Protein AF-A0A4Z2HA94-F1 (afdb_monomer_lite)

InterPro domains:
  IPR003307 W2 domain [PF02020] (206-283)
  IPR003307 W2 domain [PS51363] (115-284)
  IPR003307 W2 domain [SM00515] (193-280)
  IPR003891 Initiation factor eIF-4 gamma, MA3 [PS51366] (1-42)
  IPR016024 Armadillo-type fold [SSF48371] (2-103)
  IPR016024 Armadillo-type fold [SSF48371] (122-248)

Sequence (284 aa):
MLEQADDMAIDIPHIWLYLAELLSPVLKDGGFSMRELFSELGKPLLPVGRAGILISEILHILCKQKSHRTVGSLWRESGLNWTDFLPEEEDVQAFISQQKLQFVESDGSGSEAALSNRLLSPEELSQQLEKLLLEDMASDEQIFDWVEATLDESQMSSSPFLRALMTAVCKAAVKDDTTNCRVDTAIIQRRLPVLLKYLNSDTERQLQALYALQALIVALDQPPNLLRMFFDCLYDEDVISEDAFYKWETSKDPAEQEGKGVALKSVTAFFTWLREAEEESEDN

Organism: NCBI:txid230148

Structure (mmCIF, N/CA/C/O backbone):
data_AF-A0A4Z2HA94-F1
#
_entry.id   AF-A0A4Z2HA94-F1
#
loop_
_atom_site.group_PDB
_atom_site.id
_atom_site.type_symbol
_atom_site.label_atom_id
_atom_site.label_alt_id
_atom_site.label_comp_id
_atom_site.label_asym_id
_atom_site.label_entity_id
_atom_site.label_seq_id
_atom_site.pdbx_PDB_ins_code
_atom_site.Cartn_x
_atom_site.Cartn_y
_atom_site.Cartn_z
_atom_site.occupancy
_atom_site.B_iso_or_equiv
_atom_site.auth_seq_id
_atom_site.auth_comp_id
_atom_site.auth_asym_id
_atom_site.auth_atom_id
_atom_site.pdbx_PDB_model_num
ATOM 1 N N . MET A 1 1 ? -30.576 15.110 22.313 1.00 66.38 1 MET A N 1
ATOM 2 C CA . MET A 1 1 ? -30.247 15.045 20.871 1.00 66.38 1 MET A CA 1
ATOM 3 C C . MET A 1 1 ? -29.891 13.618 20.486 1.00 66.38 1 MET A C 1
ATOM 5 O O . MET A 1 1 ? -30.633 13.047 19.710 1.00 66.38 1 MET A O 1
ATOM 9 N N . LEU A 1 2 ? -28.860 13.008 21.087 1.00 77.38 2 LEU A N 1
ATOM 10 C CA . LEU A 1 2 ? -28.515 11.597 20.836 1.00 77.38 2 LEU A CA 1
ATOM 11 C C . LEU A 1 2 ? -29.652 10.611 21.175 1.00 77.38 2 LEU A C 1
ATOM 13 O O . LEU A 1 2 ? -29.914 9.701 20.404 1.00 77.38 2 LEU A O 1
ATOM 17 N N . GLU A 1 3 ? -30.397 10.844 22.258 1.00 76.19 3 GLU A N 1
ATOM 18 C CA . GLU A 1 3 ? -31.551 10.009 22.663 1.00 76.19 3 GLU A CA 1
ATOM 19 C C . GLU A 1 3 ? -32.722 10.029 21.664 1.00 76.19 3 GLU A C 1
ATOM 21 O O . GLU A 1 3 ? -33.556 9.135 21.677 1.00 76.19 3 GLU A O 1
ATOM 26 N N . GLN A 1 4 ? -32.785 11.047 20.798 1.00 82.06 4 GLN A N 1
ATOM 27 C CA . GLN A 1 4 ? -33.827 11.213 19.774 1.00 82.06 4 GLN A CA 1
ATOM 28 C C . GLN A 1 4 ? -33.355 10.742 18.391 1.00 82.06 4 GLN A C 1
ATOM 30 O O . GLN A 1 4 ? -34.107 10.818 17.423 1.00 82.06 4 GLN A O 1
ATOM 35 N N . ALA A 1 5 ? -32.108 10.270 18.276 1.00 82.12 5 ALA A N 1
ATOM 36 C CA . ALA A 1 5 ? -31.549 9.825 17.003 1.00 82.12 5 ALA A CA 1
ATOM 37 C C . ALA A 1 5 ? -32.307 8.618 16.428 1.00 82.12 5 ALA A C 1
ATOM 39 O O . ALA A 1 5 ? -32.318 8.439 15.214 1.00 82.12 5 ALA A O 1
ATOM 40 N N . ASP A 1 6 ? -32.980 7.834 17.273 1.00 81.44 6 ASP A N 1
ATOM 41 C CA . ASP A 1 6 ? -33.779 6.695 16.820 1.00 81.44 6 ASP A CA 1
ATOM 42 C C . ASP A 1 6 ? -35.058 7.125 16.088 1.00 81.44 6 ASP A C 1
ATOM 44 O O . ASP A 1 6 ? -35.389 6.564 15.046 1.00 81.44 6 ASP A O 1
ATOM 48 N N . ASP A 1 7 ? -35.714 8.192 16.554 1.00 85.38 7 ASP A N 1
ATOM 49 C CA . ASP A 1 7 ? -36.841 8.802 15.837 1.00 85.38 7 ASP A CA 1
ATOM 50 C C . ASP A 1 7 ? -36.368 9.399 14.503 1.00 85.38 7 ASP A C 1
ATOM 52 O O . ASP A 1 7 ? -37.038 9.281 13.479 1.00 85.38 7 ASP A O 1
ATOM 56 N N . MET A 1 8 ? -35.171 9.996 14.493 1.00 86.12 8 MET A N 1
ATOM 57 C CA . MET A 1 8 ? -34.563 10.544 13.277 1.00 86.12 8 MET A CA 1
ATOM 58 C C . MET A 1 8 ? -34.145 9.461 12.279 1.00 86.12 8 MET A C 1
ATOM 60 O O . MET A 1 8 ? -34.100 9.743 11.084 1.00 86.12 8 MET A O 1
ATOM 64 N N . ALA A 1 9 ? -33.851 8.237 12.729 1.00 84.62 9 ALA A N 1
ATOM 65 C CA . ALA A 1 9 ? -33.455 7.132 11.855 1.00 84.62 9 ALA A CA 1
ATOM 66 C C . ALA A 1 9 ? -34.569 6.728 10.872 1.00 84.62 9 ALA A C 1
ATOM 68 O O . ALA A 1 9 ? -34.281 6.150 9.824 1.00 84.62 9 ALA A O 1
ATOM 69 N N . ILE A 1 10 ? -35.825 7.073 11.184 1.00 86.00 10 ILE A N 1
ATOM 70 C CA . ILE A 1 10 ? -36.981 6.888 10.297 1.00 86.00 10 ILE A CA 1
ATOM 71 C C . ILE A 1 10 ? -36.818 7.727 9.024 1.00 86.00 10 ILE A C 1
ATOM 73 O O . ILE A 1 10 ? -37.027 7.223 7.920 1.00 86.00 10 ILE A O 1
ATOM 77 N N . ASP A 1 11 ? -36.414 8.988 9.178 1.00 92.00 11 ASP A N 1
ATOM 78 C CA . ASP A 1 11 ? -36.260 9.934 8.070 1.00 92.00 11 ASP A CA 1
ATOM 79 C C . ASP A 1 11 ? -34.829 9.944 7.499 1.00 92.00 11 ASP A C 1
ATOM 81 O O . ASP A 1 11 ? -34.612 10.315 6.344 1.00 92.00 11 ASP A O 1
ATOM 85 N N . ILE A 1 12 ? -33.839 9.532 8.298 1.00 88.06 12 ILE A N 1
ATOM 86 C CA . ILE A 1 12 ? -32.408 9.569 7.977 1.00 88.06 12 ILE A CA 1
ATOM 87 C C . ILE A 1 12 ? -31.786 8.190 8.270 1.00 88.06 12 ILE A C 1
ATOM 89 O O . ILE A 1 12 ? -31.217 7.981 9.343 1.00 88.06 12 ILE A O 1
ATOM 93 N N . PRO A 1 13 ? -31.816 7.245 7.310 1.00 86.31 13 PRO A N 1
ATOM 94 C CA . PRO A 1 13 ? -31.400 5.857 7.545 1.00 86.31 13 PRO A CA 1
ATOM 95 C C . PRO A 1 13 ? -29.953 5.674 8.037 1.00 86.31 13 PRO A C 1
ATOM 97 O O . PRO A 1 13 ? -29.657 4.707 8.730 1.00 86.31 13 PRO A O 1
ATOM 100 N N . HIS A 1 14 ? -29.050 6.601 7.702 1.00 88.88 14 HIS A N 1
ATOM 101 C CA . HIS A 1 14 ? -27.621 6.539 8.045 1.00 88.88 14 HIS A CA 1
ATOM 102 C C . HIS A 1 14 ? -27.229 7.484 9.193 1.00 88.88 14 HIS A C 1
ATOM 104 O O . HIS A 1 14 ? -26.058 7.829 9.337 1.00 88.88 14 HIS A O 1
ATOM 110 N N . ILE A 1 15 ? -28.191 7.929 10.013 1.00 92.88 15 ILE A N 1
ATOM 111 C CA . ILE A 1 15 ? -27.948 8.917 11.076 1.00 92.88 15 ILE A CA 1
ATOM 112 C C . ILE A 1 15 ? -26.815 8.511 12.030 1.00 92.88 15 ILE A C 1
ATOM 114 O O . ILE A 1 15 ? -26.011 9.355 12.415 1.00 92.88 15 ILE A O 1
ATOM 118 N N . TRP A 1 16 ? -26.699 7.222 12.363 1.00 92.62 16 TRP A N 1
ATOM 119 C CA . TRP A 1 16 ? -25.661 6.709 13.261 1.00 92.62 16 TRP A CA 1
ATOM 120 C C . TRP A 1 16 ? -24.254 6.823 12.669 1.00 92.62 16 TRP A C 1
ATOM 122 O O . TRP A 1 16 ? -23.343 7.261 13.368 1.00 92.62 16 TRP A O 1
ATOM 132 N N . LEU A 1 17 ? -24.099 6.536 11.373 1.00 91.25 17 LEU A N 1
ATOM 133 C CA . LEU A 1 17 ? -22.841 6.736 10.654 1.00 91.25 17 LEU A CA 1
ATOM 134 C C . LEU A 1 17 ? -22.457 8.222 10.628 1.00 91.25 17 LEU A C 1
ATOM 136 O O . LEU A 1 17 ? -21.323 8.568 10.938 1.00 91.25 17 LEU A O 1
ATOM 140 N N . TYR A 1 18 ? -23.405 9.117 10.334 1.00 91.75 18 TYR A N 1
ATOM 141 C CA . TYR A 1 18 ? -23.133 10.561 10.300 1.00 91.75 18 TYR A CA 1
ATOM 142 C C . TYR A 1 18 ? -22.763 11.124 11.676 1.00 91.75 18 TYR A C 1
ATOM 144 O O . TYR A 1 18 ? -21.860 11.954 11.797 1.00 91.75 18 TYR A O 1
ATOM 152 N N . LEU A 1 19 ? -23.429 10.658 12.737 1.00 93.38 19 LEU A N 1
ATOM 153 C CA . LEU A 1 19 ? -23.060 11.004 14.110 1.00 93.38 19 LEU A CA 1
ATOM 154 C C . LEU A 1 19 ? -21.655 10.491 14.447 1.00 93.38 19 LEU A C 1
ATOM 156 O O . LEU A 1 19 ? -20.873 11.214 15.064 1.00 93.38 19 LEU A O 1
ATOM 160 N N . ALA A 1 20 ? -21.311 9.281 14.011 1.00 93.62 20 ALA A N 1
ATOM 161 C CA . ALA A 1 20 ? -19.981 8.726 14.201 1.00 93.62 20 ALA A CA 1
ATOM 162 C C . ALA A 1 20 ? -18.906 9.522 13.441 1.00 93.62 20 ALA A C 1
ATOM 164 O O . ALA A 1 20 ? -17.846 9.794 14.006 1.00 93.62 20 ALA A O 1
ATOM 165 N N . GLU A 1 21 ? -19.169 9.968 12.211 1.00 91.62 21 GLU A N 1
ATOM 166 C CA . GLU A 1 21 ? -18.259 10.826 11.433 1.00 91.62 21 GLU A CA 1
ATOM 167 C C . GLU A 1 21 ? -18.011 12.175 12.111 1.00 91.62 21 GLU A C 1
ATOM 169 O O . GLU A 1 21 ? -16.882 12.665 12.109 1.00 91.62 21 GLU A O 1
ATOM 174 N N . LEU A 1 22 ? -19.037 12.745 12.747 1.00 91.62 22 LEU A N 1
ATOM 175 C CA . LEU A 1 22 ? -18.914 13.990 13.503 1.00 91.62 22 LEU A CA 1
ATOM 176 C C . LEU A 1 22 ? -18.086 13.815 14.786 1.00 91.62 22 LEU A C 1
ATOM 178 O O . LEU A 1 22 ? -17.345 14.718 15.173 1.00 91.62 22 LEU A O 1
ATOM 182 N N . LEU A 1 23 ? -18.214 12.665 15.453 1.00 90.50 23 LEU A N 1
ATOM 183 C CA . LEU A 1 23 ? -17.586 12.399 16.751 1.00 90.50 23 LEU A CA 1
ATOM 184 C C . LEU A 1 23 ? -16.173 11.814 16.640 1.00 90.50 23 LEU A C 1
ATOM 186 O O . LEU A 1 23 ? -15.335 12.079 17.498 1.00 90.50 23 LEU A O 1
ATOM 190 N N . SER A 1 24 ? -15.870 11.055 15.587 1.00 89.69 24 SER A N 1
ATOM 191 C CA . SER A 1 24 ? -14.570 10.386 15.416 1.00 89.69 24 SER A CA 1
ATOM 192 C C . SER A 1 24 ? -13.354 11.332 15.464 1.00 89.69 24 SER A C 1
ATOM 194 O O . SER A 1 24 ? -12.349 10.960 16.075 1.00 89.69 24 SER A O 1
ATOM 196 N N . PRO A 1 25 ? -13.391 12.558 14.893 1.00 87.50 25 PRO A N 1
ATOM 197 C CA . PRO A 1 25 ? -12.279 13.507 14.981 1.00 87.50 25 PRO A CA 1
ATOM 198 C C . PRO A 1 25 ? -11.907 13.913 16.412 1.00 87.50 25 PRO A C 1
ATOM 200 O O . PRO A 1 25 ? -10.752 14.244 16.661 1.00 87.50 25 PRO A O 1
ATOM 203 N N . VAL A 1 26 ? -12.840 13.830 17.367 1.00 88.06 26 VAL A N 1
ATOM 204 C CA . VAL A 1 26 ? -12.608 14.196 18.777 1.00 88.06 26 VAL A CA 1
ATOM 205 C C . VAL A 1 26 ? -11.516 13.326 19.422 1.00 88.06 26 VAL A C 1
ATOM 207 O O . VAL A 1 26 ? -10.819 13.776 20.330 1.00 88.06 26 VAL A O 1
ATOM 210 N N . LEU A 1 27 ? -11.315 12.106 18.911 1.00 83.62 27 LEU A N 1
ATOM 211 C CA . LEU A 1 27 ? -10.279 11.174 19.366 1.00 83.62 27 LEU A CA 1
ATOM 212 C C . LEU A 1 27 ? -8.906 11.397 18.702 1.00 83.62 27 LEU A C 1
ATOM 214 O O . LEU A 1 27 ? -7.933 10.761 19.105 1.00 83.62 27 LEU A O 1
ATOM 218 N N . LYS A 1 28 ? -8.797 12.260 17.679 1.00 70.19 28 LYS A N 1
ATOM 219 C CA . LYS A 1 28 ? -7.538 12.486 16.941 1.00 70.19 28 LYS A CA 1
ATOM 220 C C . LYS A 1 28 ? -6.599 13.474 17.624 1.00 70.19 28 LYS A C 1
ATOM 222 O O . LYS A 1 28 ? -5.398 13.231 17.654 1.00 70.19 28 LYS A O 1
ATOM 227 N N . ASP A 1 29 ? -7.140 14.547 18.195 1.00 61.59 29 ASP A N 1
ATOM 228 C CA . ASP A 1 29 ? -6.342 15.689 18.670 1.00 61.59 29 ASP A CA 1
ATOM 229 C C . ASP A 1 29 ? -5.906 15.567 20.142 1.00 61.59 29 ASP A C 1
ATOM 231 O O . ASP A 1 29 ? -5.489 16.544 20.763 1.00 61.59 29 ASP A O 1
ATOM 235 N N . GLY A 1 30 ? -6.035 14.377 20.742 1.00 59.34 30 GLY A N 1
ATOM 236 C CA . GLY A 1 30 ? -5.711 14.145 22.156 1.00 59.34 30 GLY A CA 1
ATOM 237 C C . GLY A 1 30 ? -6.609 14.905 23.143 1.00 59.34 30 GLY A C 1
ATOM 238 O O . GLY A 1 30 ? -6.299 14.955 24.330 1.00 59.34 30 GLY A O 1
ATOM 239 N N . GLY A 1 31 ? -7.708 15.503 22.667 1.00 69.25 31 GLY A N 1
ATOM 240 C CA . GLY A 1 31 ? -8.643 16.270 23.492 1.00 69.25 31 GLY A CA 1
ATOM 241 C C . GLY A 1 31 ? -9.493 15.398 24.418 1.00 69.25 31 GLY A C 1
ATOM 242 O O . GLY A 1 31 ? -9.792 15.817 25.532 1.00 69.25 31 GLY A O 1
ATOM 243 N N . PHE A 1 32 ? -9.847 14.188 23.977 1.00 80.69 32 PHE A N 1
ATOM 244 C CA . PHE A 1 32 ? -10.556 13.187 24.776 1.00 80.69 32 PHE A CA 1
ATOM 245 C C . PHE A 1 32 ? -9.943 11.805 24.562 1.00 80.69 32 PHE A C 1
ATOM 247 O O . PHE A 1 32 ? -9.620 11.420 23.436 1.00 80.69 32 PHE A O 1
ATOM 254 N N . SER A 1 33 ? -9.832 11.031 25.638 1.00 90.56 33 SER A N 1
ATOM 255 C CA . SER A 1 33 ? -9.538 9.602 25.553 1.00 90.56 33 SER A CA 1
ATOM 256 C C . SER A 1 33 ? -10.764 8.807 25.088 1.00 90.56 33 SER A C 1
ATOM 258 O O . SER A 1 33 ? -11.911 9.220 25.280 1.00 90.56 33 SER A O 1
ATOM 260 N N . MET A 1 34 ? -10.531 7.613 24.528 1.00 93.19 34 MET A N 1
ATOM 261 C CA . MET A 1 34 ? -11.609 6.691 24.143 1.00 93.19 34 MET A CA 1
ATOM 262 C C . MET A 1 34 ? -12.525 6.360 25.330 1.00 93.19 34 MET A C 1
ATOM 264 O O . MET A 1 34 ? -13.746 6.371 25.183 1.00 93.19 34 MET A O 1
ATOM 268 N N . ARG A 1 35 ? -11.943 6.151 26.522 1.00 93.75 35 ARG A N 1
ATOM 269 C CA . ARG A 1 35 ? -12.700 5.919 27.761 1.00 93.75 35 ARG A CA 1
ATOM 270 C C . ARG A 1 35 ? -13.647 7.076 28.050 1.00 93.75 35 ARG A C 1
ATOM 272 O O . ARG A 1 35 ? -14.821 6.828 28.304 1.00 93.75 35 ARG A O 1
ATOM 279 N N . GLU A 1 36 ? -13.148 8.310 28.046 1.00 93.06 36 GLU A N 1
ATOM 280 C CA . GLU A 1 36 ? -13.949 9.497 28.365 1.00 93.06 36 GLU A CA 1
ATOM 281 C C . GLU A 1 36 ? -15.087 9.677 27.365 1.00 93.06 36 GLU A C 1
ATOM 283 O O . GLU A 1 36 ? -16.241 9.783 27.774 1.00 93.06 36 GLU A O 1
ATOM 288 N N . LEU A 1 37 ? -14.783 9.636 26.064 1.00 93.69 37 LEU A N 1
ATOM 289 C CA . LEU A 1 37 ? -15.797 9.826 25.032 1.00 93.69 37 LEU A CA 1
ATOM 290 C C . LEU A 1 37 ? -16.893 8.760 25.126 1.00 93.69 37 LEU A C 1
ATOM 292 O O . LEU A 1 37 ? -18.072 9.097 25.184 1.00 93.69 37 LEU A O 1
ATOM 296 N N . PHE A 1 38 ? -16.527 7.477 25.166 1.00 95.44 38 PHE A N 1
ATOM 297 C CA . PHE A 1 38 ? -17.520 6.401 25.136 1.00 95.44 38 PHE A CA 1
ATOM 298 C C . PHE A 1 38 ? -18.315 6.326 26.439 1.00 95.44 38 PHE A C 1
ATOM 300 O O . PHE A 1 38 ? -19.522 6.099 26.398 1.00 95.44 38 PHE A O 1
ATOM 307 N N . SER A 1 39 ? -17.691 6.631 27.581 1.00 94.31 39 SER A N 1
ATOM 308 C CA . SER A 1 39 ? -18.407 6.735 28.860 1.00 94.31 39 SER A CA 1
ATOM 309 C C . SER A 1 39 ? -19.445 7.864 28.848 1.00 94.31 39 SER A C 1
ATOM 311 O O . SER A 1 39 ? -20.542 7.692 29.377 1.00 94.31 39 SER A O 1
ATOM 313 N N . GLU A 1 40 ? -19.139 9.013 28.232 1.00 93.44 40 GLU A N 1
ATOM 314 C CA . GLU A 1 40 ? -20.103 10.113 28.094 1.00 93.44 40 GLU A CA 1
ATOM 315 C C . GLU A 1 40 ? -21.213 9.802 27.081 1.00 93.44 40 GLU A C 1
ATOM 317 O O . GLU A 1 40 ? -22.369 10.146 27.330 1.00 93.44 40 GLU A O 1
ATOM 322 N N . LEU A 1 41 ? -20.901 9.112 25.978 1.00 93.44 41 LEU A N 1
ATOM 323 C CA . LEU A 1 41 ? -21.899 8.668 24.996 1.00 93.44 41 LEU A CA 1
ATOM 324 C C . LEU A 1 41 ? -22.837 7.594 25.563 1.00 93.44 41 LEU A C 1
ATOM 326 O O . LEU A 1 41 ? -24.024 7.585 25.234 1.00 93.44 41 LEU A O 1
ATOM 330 N N . GLY A 1 42 ? -22.332 6.723 26.440 1.00 92.25 42 GLY A N 1
ATOM 331 C CA . GLY A 1 42 ? -23.116 5.666 27.075 1.00 92.25 42 GLY A CA 1
ATOM 332 C C . GLY A 1 42 ? -24.266 6.198 27.932 1.00 92.25 42 GLY A C 1
ATOM 333 O O . GLY A 1 42 ? -25.356 5.635 27.897 1.00 92.25 42 GLY A O 1
ATOM 334 N N . LYS A 1 43 ? -24.081 7.322 28.641 1.00 92.06 43 LYS A N 1
ATOM 335 C CA . LYS A 1 43 ? -25.095 7.885 29.557 1.00 92.06 43 LYS A CA 1
ATOM 336 C C . LYS A 1 43 ? -26.470 8.114 28.898 1.00 92.06 43 LYS A C 1
ATOM 338 O O . LYS A 1 43 ? -27.448 7.602 29.438 1.00 92.06 43 LYS A O 1
ATOM 343 N N . PRO A 1 44 ? -26.580 8.851 27.773 1.00 92.00 44 PRO A N 1
ATOM 344 C CA . PRO A 1 44 ? -27.856 9.023 27.080 1.00 92.00 44 PRO A CA 1
ATOM 345 C C . PRO A 1 44 ? -28.279 7.792 26.263 1.00 92.00 44 PRO A C 1
ATOM 347 O O . PRO A 1 44 ? -29.467 7.562 26.065 1.00 92.00 44 PRO A O 1
ATOM 350 N N . LEU A 1 45 ? -27.333 7.001 25.747 1.00 93.00 45 LEU A N 1
ATOM 351 C CA . LEU A 1 45 ? -27.637 5.988 24.730 1.00 93.00 45 LEU A CA 1
ATOM 352 C C . LEU A 1 45 ? -27.893 4.579 25.278 1.00 93.00 45 LEU A C 1
ATOM 354 O O . LEU A 1 45 ? -28.538 3.778 24.600 1.00 93.00 45 LEU A O 1
ATOM 358 N N . LEU A 1 46 ? -27.411 4.264 26.481 1.00 91.75 46 LEU A N 1
ATOM 359 C CA . LEU A 1 46 ? -27.646 2.970 27.122 1.00 91.75 46 LEU A CA 1
ATOM 360 C C . LEU A 1 46 ? -29.139 2.744 27.441 1.00 91.75 46 LEU A C 1
ATOM 362 O O . LEU A 1 46 ? -29.643 1.681 27.083 1.00 91.75 46 LEU A O 1
ATOM 366 N N . PRO A 1 47 ? -29.899 3.717 28.000 1.00 90.06 47 PRO A N 1
ATOM 367 C CA . PRO A 1 47 ? -31.328 3.532 28.283 1.00 90.06 47 PRO A CA 1
ATOM 368 C C . PRO A 1 47 ? -32.190 3.244 27.048 1.00 90.06 47 PRO A C 1
ATOM 370 O O . PRO A 1 47 ? -33.243 2.625 27.168 1.00 90.06 47 PRO A O 1
ATOM 373 N N . VAL A 1 48 ? -31.754 3.700 25.870 1.00 89.62 48 VAL A N 1
ATOM 374 C CA . VAL A 1 48 ? -32.446 3.478 24.590 1.00 89.62 48 VAL A CA 1
ATOM 375 C C . VAL A 1 48 ? -31.858 2.306 23.792 1.00 89.62 48 VAL A C 1
ATOM 377 O O . VAL A 1 48 ? -32.313 2.041 22.686 1.00 89.62 48 VAL A O 1
ATOM 380 N N . GLY A 1 49 ? -30.850 1.602 24.324 1.00 89.94 49 GLY A N 1
ATOM 381 C CA . GLY A 1 49 ? -30.237 0.437 23.675 1.00 89.94 49 GLY A CA 1
ATOM 382 C C . GLY A 1 49 ? -29.460 0.756 22.393 1.00 89.94 49 GLY A C 1
ATOM 383 O O . GLY A 1 49 ? -29.343 -0.092 21.514 1.00 89.94 49 GLY A O 1
ATOM 384 N N . ARG A 1 50 ? -28.950 1.987 22.243 1.00 92.31 50 ARG A N 1
ATOM 385 C CA . ARG A 1 50 ? -28.255 2.441 21.019 1.00 92.31 50 ARG A CA 1
ATOM 386 C C . ARG A 1 50 ? -26.777 2.779 21.216 1.00 92.31 50 ARG A C 1
ATOM 388 O O . ARG A 1 50 ? -26.101 3.102 20.242 1.00 92.31 50 ARG A O 1
ATOM 395 N N . ALA A 1 51 ? -26.257 2.685 22.442 1.00 94.56 51 ALA A N 1
ATOM 396 C CA . ALA A 1 51 ? -24.857 3.009 22.733 1.00 94.56 51 ALA A CA 1
ATOM 397 C C . ALA A 1 51 ? -23.897 2.119 21.931 1.00 94.56 51 ALA A C 1
ATOM 399 O O . ALA A 1 51 ? -23.001 2.641 21.267 1.00 94.56 51 ALA A O 1
ATOM 400 N N . GLY A 1 52 ? -24.147 0.805 21.909 1.00 94.56 52 GLY A N 1
ATOM 401 C CA . GLY A 1 52 ? -23.345 -0.143 21.139 1.00 94.56 52 GLY A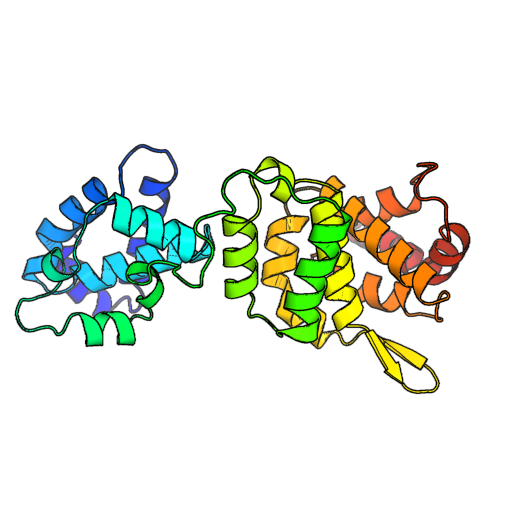 CA 1
ATOM 402 C C . GLY A 1 52 ? -23.247 0.194 19.647 1.00 94.56 52 GLY A C 1
ATOM 403 O O . GLY A 1 52 ? -22.157 0.135 19.087 1.00 94.56 52 GLY A O 1
ATOM 404 N N . ILE A 1 53 ? -24.354 0.610 19.021 1.00 94.00 53 ILE A N 1
ATOM 405 C CA . ILE A 1 53 ? -24.418 0.925 17.582 1.00 94.00 53 ILE A CA 1
ATOM 406 C C . ILE A 1 53 ? -23.578 2.160 17.242 1.00 94.00 53 ILE A C 1
ATOM 408 O O . ILE A 1 53 ? -22.808 2.147 16.290 1.00 94.00 53 ILE A O 1
ATOM 412 N N . LEU A 1 54 ? -23.693 3.243 18.016 1.00 95.56 54 LEU A N 1
ATOM 413 C CA . LEU A 1 54 ? -22.891 4.436 17.735 1.00 95.56 54 LEU A CA 1
ATOM 414 C C . LEU A 1 54 ? -21.396 4.169 17.957 1.00 95.56 54 LEU A C 1
ATOM 416 O O . LEU A 1 54 ? -20.559 4.613 17.172 1.00 95.56 54 LEU A O 1
ATOM 420 N N . ILE A 1 55 ? -21.060 3.445 19.027 1.00 96.31 55 ILE A N 1
ATOM 421 C CA . ILE A 1 55 ? -19.673 3.094 19.340 1.00 96.31 55 ILE A CA 1
ATOM 422 C C . ILE A 1 55 ? -19.091 2.184 18.251 1.00 96.31 55 ILE A C 1
ATOM 424 O O . ILE A 1 55 ? -17.951 2.407 17.845 1.00 96.31 55 ILE A O 1
ATOM 428 N N . SER A 1 56 ? -19.853 1.214 17.727 1.00 95.81 56 SER A N 1
ATOM 429 C CA . SER A 1 56 ? -19.388 0.349 16.635 1.00 95.81 56 SER A CA 1
ATOM 430 C C . SER A 1 56 ? -19.075 1.142 15.365 1.00 95.81 56 SER A C 1
ATOM 432 O O . SER A 1 56 ? -18.005 0.957 14.788 1.00 95.81 56 SER A O 1
ATOM 434 N N . GLU A 1 57 ? -19.937 2.084 14.973 1.00 95.50 57 GLU A N 1
ATOM 435 C CA . GLU A 1 57 ? -19.694 2.966 13.822 1.00 95.50 57 GLU A CA 1
ATOM 436 C C . GLU A 1 57 ? -18.438 3.833 14.013 1.00 95.50 57 GLU A C 1
ATOM 438 O O . GLU A 1 57 ? -17.613 3.946 13.102 1.00 95.50 57 GLU A O 1
ATOM 443 N N . ILE A 1 58 ? -18.227 4.394 15.212 1.00 95.31 58 ILE A N 1
ATOM 444 C CA . ILE A 1 58 ? -17.007 5.161 15.517 1.00 95.31 58 ILE A CA 1
ATOM 445 C C . ILE A 1 58 ? -15.769 4.264 15.404 1.00 95.31 58 ILE A C 1
ATOM 447 O O . ILE A 1 58 ? -14.788 4.658 14.773 1.00 95.31 58 ILE A O 1
ATOM 451 N N . LEU A 1 59 ? -15.800 3.054 15.973 1.00 94.44 59 LEU A N 1
ATOM 452 C CA . LEU A 1 59 ? -14.685 2.107 15.883 1.00 94.44 59 LEU A CA 1
ATOM 453 C C . LEU A 1 59 ? -14.353 1.766 14.424 1.00 94.44 59 LEU A C 1
ATOM 455 O O . LEU A 1 59 ? -13.179 1.788 14.057 1.00 94.44 59 LEU A O 1
ATOM 459 N N . HIS A 1 60 ? -15.355 1.544 13.572 1.00 91.44 60 HIS A N 1
ATOM 460 C CA . HIS A 1 60 ? -15.150 1.290 12.141 1.00 91.44 60 HIS A CA 1
ATOM 461 C C . HIS A 1 60 ? -14.558 2.494 11.400 1.00 91.44 60 HIS A C 1
ATOM 463 O O . HIS A 1 60 ? -13.669 2.330 10.564 1.00 91.44 60 HIS A O 1
ATOM 469 N N . ILE A 1 61 ? -14.979 3.722 11.717 1.00 90.69 61 ILE A N 1
ATOM 470 C CA . ILE A 1 61 ? -14.374 4.938 11.144 1.00 90.69 61 ILE A CA 1
ATOM 471 C C . ILE A 1 61 ? -12.916 5.084 11.581 1.00 90.69 61 ILE A C 1
ATOM 473 O O . ILE A 1 61 ? -12.062 5.438 10.764 1.00 90.69 61 ILE A O 1
ATOM 477 N N . LEU A 1 62 ? -12.610 4.787 12.844 1.00 89.56 62 LEU A N 1
ATOM 478 C CA . LEU A 1 62 ? -11.231 4.764 13.319 1.00 89.56 62 LEU A CA 1
ATOM 479 C C . LEU A 1 62 ? -10.415 3.699 12.579 1.00 89.56 62 LEU A C 1
ATOM 481 O O . LEU A 1 62 ? -9.279 3.990 12.217 1.00 89.56 62 LEU A O 1
ATOM 485 N N . CYS A 1 63 ? -10.997 2.535 12.270 1.00 85.75 63 CYS A N 1
ATOM 486 C CA . CYS A 1 63 ? -10.346 1.469 11.493 1.00 85.75 63 CYS A CA 1
ATOM 487 C C . CYS A 1 63 ? -10.098 1.841 10.017 1.00 85.75 63 CYS A C 1
ATOM 489 O O . CYS A 1 63 ? -9.235 1.271 9.356 1.00 85.75 63 CYS A O 1
ATOM 491 N N . LYS A 1 64 ? -10.806 2.840 9.474 1.00 81.75 64 LYS A N 1
ATOM 492 C CA . LYS A 1 64 ? -10.470 3.416 8.156 1.00 81.75 64 LYS A CA 1
ATOM 493 C C . LYS A 1 64 ? -9.230 4.312 8.211 1.00 81.75 64 LYS A C 1
ATOM 495 O O . LYS A 1 64 ? -8.626 4.610 7.185 1.00 81.75 64 LYS A O 1
ATOM 500 N N . GLN A 1 65 ? -8.867 4.797 9.396 1.00 79.25 65 GLN A N 1
ATOM 501 C CA . GLN A 1 65 ? -7.794 5.776 9.595 1.00 79.25 65 GLN A CA 1
ATOM 502 C C . GLN A 1 65 ? -6.538 5.139 10.213 1.00 79.25 65 GLN A C 1
ATOM 504 O O . GLN A 1 65 ? -5.415 5.519 9.868 1.00 79.25 65 GLN A O 1
ATOM 509 N N . LYS A 1 66 ? -6.740 4.161 11.097 1.00 80.19 66 LYS A N 1
ATOM 510 C CA . LYS A 1 66 ? -5.768 3.345 11.844 1.00 80.19 66 LYS A CA 1
ATOM 511 C C . LYS A 1 66 ? -6.104 1.865 11.610 1.00 80.19 66 LYS A C 1
ATOM 513 O O . LYS A 1 66 ? -7.232 1.594 11.236 1.00 80.19 66 LYS A O 1
ATOM 518 N N . SER A 1 67 ? -5.209 0.906 11.848 1.00 75.75 67 SER A N 1
ATOM 519 C CA . SER A 1 67 ? -5.598 -0.514 11.738 1.00 75.75 67 SER A CA 1
ATOM 520 C C . SER A 1 67 ? -6.607 -0.967 12.805 1.00 75.75 67 SER A C 1
ATOM 522 O O . SER A 1 67 ? -6.735 -0.362 13.878 1.00 75.75 67 SER A O 1
ATOM 524 N N . HIS A 1 68 ? -7.243 -2.113 12.544 1.00 84.62 68 HIS A N 1
ATOM 525 C CA . HIS A 1 68 ? -8.035 -2.856 13.522 1.00 84.62 68 HIS A CA 1
ATOM 526 C C . HIS A 1 68 ? -7.227 -3.181 14.786 1.00 84.62 68 HIS A C 1
ATOM 528 O O . HIS A 1 68 ? -7.738 -3.022 15.895 1.00 84.62 68 HIS A O 1
ATOM 534 N N . ARG A 1 69 ? -5.946 -3.554 14.655 1.00 80.31 69 ARG A N 1
ATOM 535 C CA . ARG A 1 69 ? -5.062 -3.828 15.799 1.00 80.31 69 ARG A CA 1
ATOM 536 C C . ARG A 1 69 ? -4.851 -2.609 16.692 1.00 80.31 69 ARG A C 1
ATOM 538 O O . ARG A 1 69 ? -4.969 -2.724 17.914 1.00 80.31 69 ARG A O 1
ATOM 545 N N . THR A 1 70 ? -4.567 -1.445 16.109 1.00 82.00 70 THR A N 1
ATOM 546 C CA . THR A 1 70 ? -4.370 -0.202 16.870 1.00 82.00 70 THR A CA 1
ATOM 547 C C . THR A 1 70 ? -5.657 0.212 17.577 1.00 82.00 70 THR A C 1
ATOM 549 O O . THR A 1 70 ? -5.635 0.519 18.770 1.00 82.00 70 THR A O 1
ATOM 552 N N . VAL A 1 71 ? -6.796 0.170 16.882 1.00 90.06 71 VAL A N 1
ATOM 553 C CA . VAL A 1 71 ? -8.098 0.487 17.485 1.00 90.06 71 VAL A CA 1
ATOM 554 C C . VAL A 1 71 ? -8.452 -0.515 18.591 1.00 90.06 71 VAL A C 1
ATOM 556 O O . VAL A 1 71 ? -8.896 -0.108 19.663 1.00 90.06 71 VAL A O 1
ATOM 559 N N . GLY A 1 72 ? -8.174 -1.805 18.389 1.00 91.19 72 GLY A N 1
ATOM 560 C CA . GLY A 1 72 ? -8.343 -2.841 19.406 1.00 91.19 72 GLY A CA 1
ATOM 561 C C . GLY A 1 72 ? -7.414 -2.670 20.615 1.00 91.19 72 GLY A C 1
ATOM 562 O O . GLY A 1 72 ? -7.812 -2.974 21.739 1.00 91.19 72 GLY A O 1
ATOM 563 N N . SER A 1 73 ? -6.188 -2.162 20.434 1.00 87.06 73 SER A N 1
ATOM 564 C CA . SER A 1 73 ? -5.299 -1.790 21.551 1.00 87.06 73 SER A CA 1
ATOM 565 C C . SER A 1 73 ? -5.864 -0.612 22.333 1.00 87.06 73 SER A C 1
ATOM 567 O O . SER A 1 73 ? -5.998 -0.707 23.548 1.00 87.06 73 SER A O 1
ATOM 569 N N . LEU A 1 74 ? -6.292 0.452 21.643 1.00 89.94 74 LEU A N 1
ATOM 570 C CA . LEU A 1 74 ? -6.912 1.620 22.273 1.00 89.94 74 LEU A CA 1
ATOM 571 C C . LEU A 1 74 ? -8.154 1.234 23.082 1.00 89.94 74 LEU A C 1
ATOM 573 O O . LEU A 1 74 ? -8.322 1.709 24.202 1.00 89.94 74 LEU A O 1
ATOM 577 N N . TRP A 1 75 ? -8.990 0.337 22.553 1.00 93.38 75 TRP A N 1
ATOM 578 C CA . TRP A 1 75 ? -10.134 -0.212 23.278 1.00 93.38 75 TRP A CA 1
ATOM 579 C C . TRP A 1 75 ? -9.702 -0.929 24.563 1.00 93.38 75 TRP A C 1
ATOM 581 O O . TRP A 1 75 ? -10.196 -0.615 25.646 1.00 93.38 75 TRP A O 1
ATOM 591 N N . ARG A 1 76 ? -8.733 -1.845 24.484 1.00 90.75 76 ARG A N 1
ATOM 592 C CA . ARG A 1 76 ? -8.261 -2.610 25.650 1.00 90.75 76 ARG A CA 1
ATOM 593 C C . ARG A 1 76 ? -7.560 -1.731 26.687 1.00 90.75 76 ARG A C 1
ATOM 595 O O . ARG A 1 76 ? -7.859 -1.835 27.874 1.00 90.75 76 ARG A O 1
ATOM 602 N N . GLU A 1 77 ? -6.693 -0.821 26.255 1.00 89.38 77 GLU A N 1
ATOM 603 C CA . GLU A 1 77 ? -6.016 0.165 27.109 1.00 89.38 77 GLU A CA 1
ATOM 604 C C . GLU A 1 77 ? -7.006 1.124 27.767 1.00 89.38 77 GLU A C 1
ATOM 606 O O . GLU A 1 77 ? -6.819 1.533 28.916 1.00 89.38 77 GLU A O 1
ATOM 611 N N . SER A 1 78 ? -8.101 1.444 27.070 1.00 91.12 78 SER A N 1
ATOM 612 C CA . SER A 1 78 ? -9.178 2.228 27.652 1.00 91.12 78 SER A CA 1
ATOM 613 C C . SER A 1 78 ? -9.872 1.484 28.785 1.00 91.12 78 SER A C 1
ATOM 615 O O . SER A 1 78 ? -10.484 2.153 29.601 1.00 91.12 78 SER A O 1
ATOM 617 N N . GLY A 1 79 ? -9.759 0.153 28.899 1.00 90.31 79 GLY A N 1
ATOM 618 C CA . GLY A 1 79 ? -10.374 -0.675 29.942 1.00 90.31 79 GLY A CA 1
ATOM 619 C C . GLY A 1 79 ? -11.903 -0.601 29.964 1.00 90.31 79 GLY A C 1
ATOM 620 O O . GLY A 1 79 ? -12.498 -0.652 31.043 1.00 90.31 79 GLY A O 1
ATOM 621 N N . LEU A 1 80 ? -12.500 -0.371 28.797 1.00 92.56 80 LEU A N 1
ATOM 622 C CA . LEU A 1 80 ? -13.937 -0.396 28.559 1.00 92.56 80 LEU A CA 1
ATOM 623 C C . LEU A 1 80 ? -14.429 -1.834 28.373 1.00 92.56 80 LEU A C 1
ATOM 625 O O . LEU A 1 80 ? -13.685 -2.688 27.886 1.00 92.56 80 LEU A O 1
ATOM 629 N N . ASN A 1 81 ? -15.687 -2.096 28.724 1.00 92.31 81 ASN A N 1
ATOM 630 C CA . ASN A 1 81 ? -16.336 -3.373 28.461 1.00 92.31 81 ASN A CA 1
ATOM 631 C C . ASN A 1 81 ? -17.626 -3.165 27.659 1.00 92.31 81 ASN A C 1
ATOM 633 O O . ASN A 1 81 ? -18.370 -2.221 27.900 1.00 92.31 81 ASN A O 1
ATOM 637 N N . TRP A 1 82 ? -17.928 -4.065 26.720 1.00 94.69 82 TRP A N 1
ATOM 638 C CA . TRP A 1 82 ? -19.196 -4.027 25.985 1.00 94.69 82 TRP A CA 1
ATOM 639 C C . TRP A 1 82 ? -20.416 -4.145 26.901 1.00 94.69 82 TRP A C 1
ATOM 641 O O . TRP A 1 82 ? -21.452 -3.564 26.592 1.00 94.69 82 TRP A O 1
ATOM 651 N N . THR A 1 83 ? -20.289 -4.795 28.062 1.00 93.25 83 THR A N 1
ATOM 652 C CA . THR A 1 83 ? -21.353 -4.826 29.079 1.00 93.25 83 THR A CA 1
ATOM 653 C C . THR A 1 83 ? -21.728 -3.441 29.610 1.00 93.25 83 THR A C 1
ATOM 655 O O . THR A 1 83 ? -22.811 -3.283 30.158 1.00 93.25 83 THR A O 1
ATOM 658 N N . ASP A 1 84 ? -20.861 -2.437 29.448 1.00 92.19 84 ASP A N 1
ATOM 659 C CA . ASP A 1 84 ? -21.137 -1.057 29.864 1.00 92.19 84 ASP A CA 1
ATOM 660 C C . ASP A 1 84 ? -22.028 -0.310 28.847 1.00 92.19 84 ASP A C 1
ATOM 662 O O . ASP A 1 84 ? -22.563 0.758 29.151 1.00 92.19 84 ASP A O 1
ATOM 666 N N . PHE A 1 85 ? -22.180 -0.854 27.632 1.00 94.88 85 PHE A N 1
ATOM 667 C CA . PHE A 1 85 ? -22.806 -0.184 26.484 1.00 94.88 85 PHE A CA 1
ATOM 668 C C . PHE A 1 85 ? -23.931 -0.981 25.816 1.00 94.88 85 PHE A C 1
ATOM 670 O O . PHE A 1 85 ? -24.555 -0.476 24.878 1.00 94.88 85 PHE A O 1
ATOM 677 N N . LEU A 1 86 ? -24.190 -2.202 26.278 1.00 94.81 86 LEU A N 1
ATOM 678 C CA . LEU A 1 86 ? -25.256 -3.065 25.780 1.00 94.81 86 LEU A CA 1
ATOM 679 C C . LEU A 1 86 ? -26.326 -3.274 26.867 1.00 94.81 86 LEU A C 1
ATOM 681 O O . LEU A 1 86 ? -25.991 -3.287 28.055 1.00 94.81 86 LEU A O 1
ATOM 685 N N . PRO A 1 87 ? -27.612 -3.427 26.501 1.00 91.38 87 PRO A N 1
ATOM 686 C CA . PRO A 1 87 ? -28.661 -3.836 27.433 1.00 91.38 87 PRO A CA 1
ATOM 687 C C . PRO A 1 87 ? -28.342 -5.185 28.099 1.00 91.38 87 PRO A C 1
ATOM 689 O O . PRO A 1 87 ? -27.746 -6.058 27.475 1.00 91.38 87 PRO A O 1
ATOM 692 N N . GLU A 1 88 ? -28.807 -5.397 29.337 1.00 87.62 88 GLU A N 1
ATOM 693 C CA . GLU A 1 88 ? -28.524 -6.623 30.118 1.00 87.62 88 GLU A CA 1
ATOM 694 C C . GLU A 1 88 ? -28.980 -7.929 29.436 1.00 87.62 88 GLU A C 1
ATOM 696 O O . GLU A 1 88 ? -28.476 -9.006 29.746 1.00 87.62 88 GLU A O 1
ATOM 701 N N . GLU A 1 89 ? -29.949 -7.841 28.525 1.00 87.75 89 GLU A N 1
ATOM 702 C CA . GLU A 1 89 ? -30.530 -8.975 27.800 1.00 87.75 89 GLU A CA 1
ATOM 703 C C . GLU A 1 89 ? -29.763 -9.326 26.514 1.00 87.75 89 GLU A C 1
ATOM 705 O O . GLU A 1 89 ? -30.018 -10.372 25.913 1.00 87.75 89 GLU A O 1
ATOM 710 N N . GLU A 1 90 ? -28.853 -8.459 26.063 1.00 90.69 90 GLU A N 1
ATOM 711 C CA . GLU A 1 90 ? -28.142 -8.622 24.799 1.00 90.69 90 GLU A CA 1
ATOM 712 C C . GLU A 1 90 ? -26.890 -9.495 24.967 1.00 90.69 90 GLU A C 1
ATOM 714 O O . GLU A 1 90 ? -26.075 -9.310 25.874 1.00 90.69 90 GLU A O 1
ATOM 719 N N . ASP A 1 91 ? -26.721 -10.470 24.071 1.00 94.06 91 ASP A N 1
ATOM 720 C CA . ASP A 1 91 ? -25.543 -11.332 24.070 1.00 94.06 91 ASP A CA 1
ATOM 721 C C . ASP A 1 91 ? -24.351 -10.595 23.448 1.00 94.06 91 ASP A C 1
ATOM 723 O O . ASP A 1 91 ? -24.324 -10.303 22.249 1.00 94.06 91 ASP A O 1
ATOM 727 N N . VAL A 1 92 ? -23.346 -10.309 24.279 1.00 93.38 92 VAL A N 1
ATOM 728 C CA . VAL A 1 92 ? -22.142 -9.559 23.888 1.00 93.38 92 VAL A CA 1
ATOM 729 C C . VAL A 1 92 ? -21.440 -10.200 22.686 1.00 93.38 92 VAL A C 1
ATOM 731 O O . VAL A 1 92 ? -21.023 -9.503 21.764 1.00 93.38 92 VAL A O 1
ATOM 734 N N . GLN A 1 93 ? -21.329 -11.529 22.658 1.00 92.06 93 GLN A N 1
ATOM 735 C CA . GLN A 1 93 ? -20.594 -12.246 21.614 1.00 92.06 93 GLN A CA 1
ATOM 736 C C . GLN A 1 93 ? -21.353 -12.253 20.280 1.00 92.06 93 GLN A C 1
ATOM 738 O O . GLN A 1 93 ? -20.751 -12.107 19.209 1.00 92.06 93 GLN A O 1
ATOM 743 N N . ALA A 1 94 ? -22.680 -12.363 20.329 1.00 92.81 94 ALA A N 1
ATOM 744 C CA . ALA A 1 94 ? -23.557 -12.214 19.179 1.00 92.81 94 ALA A CA 1
ATOM 745 C C . ALA A 1 94 ? -23.488 -10.790 18.617 1.00 92.81 94 ALA A C 1
ATOM 747 O O . ALA A 1 94 ? -23.338 -10.636 17.404 1.00 92.81 94 ALA A O 1
ATOM 748 N N . PHE A 1 95 ? -23.510 -9.766 19.480 1.00 94.12 95 PHE A N 1
ATOM 749 C CA . PHE A 1 95 ? -23.368 -8.366 19.075 1.00 94.12 95 PHE A CA 1
ATOM 750 C C . PHE A 1 95 ? -22.027 -8.115 18.375 1.00 94.12 95 PHE A C 1
ATOM 752 O O . PHE A 1 95 ? -21.998 -7.621 17.247 1.00 94.12 95 PHE A O 1
ATOM 759 N N . ILE A 1 96 ? -20.913 -8.524 18.992 1.00 92.06 96 ILE A N 1
ATOM 760 C CA . ILE A 1 96 ? -19.566 -8.385 18.417 1.00 92.06 96 ILE A CA 1
ATOM 761 C C . ILE A 1 96 ? -19.482 -9.085 17.062 1.00 92.06 96 ILE A C 1
ATOM 763 O O . ILE A 1 96 ? -18.927 -8.534 16.109 1.00 92.06 96 ILE A O 1
ATOM 767 N N . SER A 1 97 ? -20.076 -10.273 16.950 1.00 88.50 97 SER A N 1
ATOM 768 C CA . SER A 1 97 ? -20.103 -11.022 15.696 1.00 88.50 97 SER A CA 1
ATOM 769 C C . SER A 1 97 ? -20.924 -10.327 14.613 1.00 88.50 97 SER A C 1
ATOM 771 O O . SER A 1 97 ? -20.474 -10.223 13.471 1.00 88.50 97 SER A O 1
ATOM 773 N N . GLN A 1 98 ? -22.103 -9.815 14.968 1.00 91.62 98 GLN A N 1
ATOM 774 C CA . GLN A 1 98 ? -22.997 -9.101 14.061 1.00 91.62 98 GLN A CA 1
ATOM 775 C C . GLN A 1 98 ? -22.383 -7.786 13.569 1.00 91.62 98 GLN A C 1
ATOM 777 O O . GLN A 1 98 ? -22.508 -7.453 12.391 1.00 91.62 98 GLN A O 1
ATOM 782 N N . GLN A 1 99 ? -21.694 -7.066 14.455 1.00 91.56 99 GLN A N 1
ATOM 783 C CA . GLN A 1 99 ? -21.046 -5.787 14.162 1.00 91.56 99 GLN A CA 1
ATOM 784 C C . GLN A 1 99 ? -19.626 -5.930 13.599 1.00 91.56 99 GLN A C 1
ATOM 786 O O . GLN A 1 99 ? -19.008 -4.922 13.261 1.00 91.56 99 GLN A O 1
ATOM 791 N N . LYS A 1 100 ? -19.112 -7.162 13.471 1.00 90.88 100 LYS A N 1
ATOM 792 C CA . LYS A 1 100 ? -17.751 -7.474 12.995 1.00 90.88 100 LYS A CA 1
ATOM 793 C C . LYS A 1 100 ? -16.648 -6.807 13.830 1.00 90.88 100 LYS A C 1
ATOM 795 O O . LYS A 1 100 ? -15.702 -6.241 13.291 1.00 90.88 100 LYS A O 1
ATOM 800 N N . LEU A 1 101 ? -16.789 -6.845 15.155 1.00 92.50 101 LEU A N 1
ATOM 801 C CA . LEU A 1 101 ? -15.885 -6.184 16.103 1.00 92.50 101 LEU A CA 1
ATOM 802 C C . LEU A 1 101 ? -14.898 -7.148 16.772 1.00 92.50 101 LEU A C 1
ATOM 804 O O . LEU A 1 101 ? -14.304 -6.801 17.785 1.00 92.50 101 LEU A O 1
ATOM 808 N N . GLN A 1 102 ? -14.688 -8.356 16.241 1.00 90.25 102 GLN A N 1
ATOM 809 C CA . GLN A 1 102 ? -13.837 -9.378 16.877 1.00 90.25 102 GLN A CA 1
ATOM 810 C C . GLN A 1 102 ? -12.399 -8.889 17.134 1.00 90.25 102 GLN A C 1
ATOM 812 O O . GLN A 1 102 ? -11.722 -9.360 18.048 1.00 90.25 102 GLN A O 1
ATOM 817 N N . PHE A 1 103 ? -11.938 -7.906 16.359 1.00 83.81 103 PHE A N 1
ATOM 818 C CA . PHE A 1 103 ? -10.621 -7.295 16.506 1.00 83.81 103 PHE A CA 1
ATOM 819 C C . PHE A 1 103 ? -10.412 -6.547 17.835 1.00 83.81 103 PHE A C 1
ATOM 821 O O . PHE A 1 103 ? -9.264 -6.351 18.230 1.00 83.81 103 PHE A O 1
ATOM 828 N N . VAL A 1 104 ? -11.476 -6.136 18.542 1.00 89.06 104 VAL A N 1
ATOM 829 C CA . VAL A 1 104 ? -11.342 -5.468 19.855 1.00 89.06 104 VAL A CA 1
ATOM 830 C C . VAL A 1 104 ? -11.125 -6.455 21.004 1.00 89.06 104 VAL A C 1
ATOM 832 O O . VAL A 1 104 ? -10.597 -6.066 22.045 1.00 89.06 104 VAL A O 1
ATOM 835 N N . GLU A 1 105 ? -11.503 -7.725 20.814 1.00 81.00 105 GLU A N 1
ATOM 836 C CA . GLU A 1 105 ? -11.333 -8.802 21.802 1.00 81.00 105 GLU A CA 1
ATOM 837 C C . GLU A 1 105 ? -10.092 -9.656 21.546 1.00 81.00 105 GLU A C 1
ATOM 839 O O . GLU A 1 105 ? -9.540 -10.241 22.478 1.00 81.00 105 GLU A O 1
ATOM 844 N N . SER A 1 106 ? -9.638 -9.738 20.294 1.00 69.69 106 SER A N 1
ATOM 845 C CA . SER A 1 106 ? -8.433 -10.484 19.970 1.00 69.69 106 SER A CA 1
ATOM 846 C C . SER A 1 106 ? -7.213 -9.776 20.562 1.00 69.69 106 SER A C 1
ATOM 848 O O . SER A 1 106 ? -6.677 -8.824 19.994 1.00 69.69 106 SER A O 1
ATOM 850 N N . ASP A 1 107 ? -6.685 -10.310 21.663 1.00 53.84 107 ASP A N 1
ATOM 851 C CA . ASP A 1 107 ? -5.252 -10.210 21.916 1.00 53.84 107 ASP A CA 1
ATOM 852 C C . ASP A 1 107 ? -4.587 -10.792 20.676 1.00 53.84 107 ASP A C 1
ATOM 854 O O . ASP A 1 107 ? -4.835 -11.956 20.370 1.00 53.84 107 ASP A O 1
ATOM 858 N N . GLY A 1 108 ? -3.833 -9.996 19.915 1.00 47.44 108 GLY A N 1
ATOM 859 C CA . GLY A 1 108 ? -3.066 -10.429 18.741 1.00 47.44 108 GLY A CA 1
ATOM 860 C C . GLY A 1 108 ? -2.011 -11.483 19.099 1.00 47.44 108 GLY A C 1
ATOM 861 O O . GLY A 1 108 ? -0.816 -11.253 18.984 1.00 47.44 108 GLY A O 1
ATOM 862 N N . SER A 1 109 ? -2.465 -12.631 19.593 1.00 41.75 109 SER A N 1
ATOM 863 C CA . SER A 1 109 ? -1.730 -13.731 20.202 1.00 41.75 109 SER A CA 1
ATOM 864 C C . SER A 1 109 ? -1.517 -14.863 19.199 1.00 41.75 109 SER A C 1
ATOM 866 O O . SER A 1 109 ? -1.315 -16.018 19.566 1.00 41.75 109 SER A O 1
ATOM 868 N N . GLY A 1 110 ? -1.437 -14.514 17.915 1.00 36.59 110 GLY A N 1
ATOM 869 C CA . GLY A 1 110 ? -0.540 -15.215 17.010 1.00 36.59 110 GLY A CA 1
ATOM 870 C C . GLY A 1 110 ? 0.899 -14.868 17.394 1.00 36.59 110 GLY A C 1
ATOM 871 O O . GLY A 1 110 ? 1.462 -13.942 16.847 1.00 36.59 110 GLY A O 1
ATOM 872 N N . SER A 1 111 ? 1.457 -15.552 18.399 1.00 40.25 111 SER A N 1
ATOM 873 C CA . SER A 1 111 ? 2.902 -15.725 18.652 1.00 40.25 111 SER A CA 1
ATOM 874 C C . SER A 1 111 ? 3.870 -14.588 18.225 1.00 40.25 111 SER A C 1
ATOM 876 O O . SER A 1 111 ? 4.819 -14.858 17.494 1.00 40.25 111 SER A O 1
ATOM 878 N N . GLU A 1 112 ? 3.724 -13.348 18.708 1.00 44.31 112 GLU A N 1
ATOM 879 C CA . GLU A 1 112 ? 4.644 -12.243 18.330 1.00 44.31 112 GLU A CA 1
ATOM 880 C C . GLU A 1 112 ? 5.034 -11.291 19.479 1.00 44.31 112 GLU A C 1
ATOM 882 O O . GLU A 1 112 ? 5.550 -10.196 19.259 1.00 44.31 112 GLU A O 1
ATOM 887 N N . ALA A 1 113 ? 4.893 -11.718 20.737 1.00 35.66 113 ALA A N 1
ATOM 888 C CA . ALA A 1 113 ? 5.249 -10.924 21.925 1.00 35.66 113 ALA A CA 1
ATOM 889 C C . ALA A 1 113 ? 6.767 -10.636 22.106 1.00 35.66 113 ALA A C 1
ATOM 891 O O . ALA A 1 113 ? 7.204 -10.302 23.205 1.00 35.66 113 ALA A O 1
ATOM 892 N N . ALA A 1 114 ? 7.585 -10.761 21.055 1.00 37.97 114 ALA A N 1
ATOM 893 C CA . ALA A 1 114 ? 9.032 -10.541 21.090 1.00 37.97 114 ALA A CA 1
ATOM 894 C C . ALA A 1 114 ? 9.582 -9.611 19.987 1.00 37.97 114 ALA A C 1
ATOM 896 O O . ALA A 1 114 ? 10.798 -9.437 19.924 1.00 37.97 114 ALA A O 1
ATOM 897 N N . LEU A 1 115 ? 8.747 -9.005 19.129 1.00 45.66 115 LEU A N 1
ATOM 898 C CA . LEU A 1 115 ? 9.238 -8.169 18.015 1.00 45.66 115 LEU A CA 1
ATOM 899 C C . LEU A 1 115 ? 9.233 -6.655 18.269 1.00 45.66 115 LEU A C 1
ATOM 901 O O . LEU A 1 115 ? 9.768 -5.908 17.452 1.00 45.66 115 LEU A O 1
ATOM 905 N N . SER A 1 116 ? 8.727 -6.174 19.406 1.00 43.34 116 SER A N 1
ATOM 906 C CA . SER A 1 116 ? 8.793 -4.742 19.712 1.00 43.34 116 SER A CA 1
ATOM 907 C C . SER A 1 116 ? 10.250 -4.295 19.917 1.00 43.34 116 SER A C 1
ATOM 909 O O . SER A 1 116 ? 10.859 -4.599 20.945 1.00 43.34 116 SER A O 1
ATOM 911 N N . ASN A 1 117 ? 10.761 -3.547 18.927 1.00 47.06 117 ASN A N 1
ATOM 912 C CA . ASN A 1 117 ? 12.056 -2.844 18.816 1.00 47.06 117 ASN A CA 1
ATOM 913 C C . ASN A 1 117 ? 13.149 -3.469 17.926 1.00 47.06 117 ASN A C 1
ATOM 915 O O . ASN A 1 117 ? 14.281 -2.979 17.950 1.00 47.06 117 ASN A O 1
ATOM 919 N N . ARG A 1 118 ? 12.871 -4.498 17.114 1.00 62.62 118 ARG A N 1
ATOM 920 C CA . ARG A 1 118 ? 13.849 -4.938 16.099 1.00 62.62 118 ARG A CA 1
ATOM 921 C C . ARG A 1 118 ? 13.591 -4.223 14.772 1.00 62.62 118 ARG A C 1
ATOM 923 O O . ARG A 1 118 ? 12.645 -4.560 14.076 1.00 62.62 118 ARG A O 1
ATOM 930 N N . LEU A 1 119 ? 14.472 -3.288 14.410 1.00 73.00 119 LEU A N 1
ATOM 931 C CA . LEU A 1 119 ? 14.530 -2.739 13.052 1.00 73.00 119 LEU A CA 1
ATOM 932 C C . LEU A 1 119 ? 14.805 -3.881 12.069 1.00 73.00 119 LEU A C 1
ATOM 934 O O . LEU A 1 119 ? 15.809 -4.585 12.217 1.00 73.00 119 LEU A O 1
ATOM 938 N N . LEU A 1 120 ? 13.920 -4.063 11.091 1.00 83.19 120 LEU A N 1
ATOM 939 C CA . LEU A 1 120 ? 14.121 -5.050 10.038 1.00 83.19 120 LEU A CA 1
ATOM 940 C C . LEU A 1 120 ? 15.120 -4.525 9.007 1.00 83.19 120 LEU A C 1
ATOM 942 O O . LEU A 1 120 ? 15.108 -3.336 8.657 1.00 83.19 120 LEU A O 1
ATOM 946 N N . SER A 1 121 ? 15.981 -5.414 8.509 1.00 89.81 121 SER A N 1
ATOM 947 C CA . SER A 1 121 ? 16.835 -5.096 7.363 1.00 89.81 121 SER A CA 1
ATOM 948 C C . SER A 1 121 ? 16.003 -4.996 6.071 1.00 89.81 121 SER A C 1
ATOM 950 O O . SER A 1 121 ? 14.910 -5.565 5.993 1.00 89.81 121 SER A O 1
ATOM 952 N N . PRO A 1 122 ? 16.500 -4.305 5.027 1.00 90.62 122 PRO A N 1
ATOM 953 C CA . PRO A 1 122 ? 15.839 -4.261 3.720 1.00 90.62 122 PRO A CA 1
ATOM 954 C C . PRO A 1 122 ? 15.518 -5.649 3.144 1.00 90.62 122 PRO A C 1
ATOM 956 O O . PRO A 1 122 ? 14.455 -5.853 2.562 1.00 90.62 122 PRO A O 1
ATOM 959 N N . GLU A 1 123 ? 16.415 -6.617 3.333 1.00 92.44 123 GLU A N 1
ATOM 960 C CA . GLU A 1 123 ? 16.238 -7.993 2.868 1.00 92.44 123 GLU A CA 1
ATOM 961 C C . GLU A 1 123 ? 15.137 -8.718 3.651 1.00 92.44 123 GLU A C 1
ATOM 963 O O . GLU A 1 123 ? 14.316 -9.409 3.050 1.00 92.44 123 GLU A O 1
ATOM 968 N N . GLU A 1 124 ? 15.087 -8.533 4.975 1.00 91.88 124 GLU A N 1
ATOM 969 C CA . GLU A 1 124 ? 14.031 -9.095 5.825 1.00 91.88 124 GLU A CA 1
ATOM 970 C C . GLU A 1 124 ? 12.659 -8.513 5.462 1.00 91.88 124 GLU A C 1
ATOM 972 O O . GLU A 1 124 ? 11.687 -9.262 5.361 1.00 91.88 124 GLU A O 1
ATOM 977 N N . LEU A 1 125 ? 12.586 -7.202 5.199 1.00 93.69 125 LEU A N 1
ATOM 978 C CA . LEU A 1 125 ? 11.368 -6.534 4.728 1.00 93.69 125 LEU A CA 1
ATOM 979 C C . LEU A 1 125 ? 10.877 -7.129 3.409 1.00 93.69 125 LEU A C 1
ATOM 981 O O . LEU A 1 125 ? 9.704 -7.486 3.300 1.00 93.69 125 LEU A O 1
ATOM 985 N N . SER A 1 126 ? 11.770 -7.265 2.423 1.00 93.75 126 SER A N 1
ATOM 986 C CA . SER A 1 126 ? 11.422 -7.845 1.121 1.00 93.75 126 SER A CA 1
ATOM 987 C C . SER A 1 126 ? 10.909 -9.273 1.269 1.00 93.75 126 SER A C 1
ATOM 989 O O . SER A 1 126 ? 9.873 -9.606 0.706 1.00 93.75 126 SER A O 1
ATOM 991 N N . GLN A 1 127 ? 11.589 -10.109 2.060 1.00 94.00 127 GLN A N 1
ATOM 992 C CA . GLN A 1 127 ? 11.186 -11.503 2.260 1.00 94.00 127 GLN A CA 1
ATOM 993 C C . GLN A 1 127 ? 9.828 -11.629 2.953 1.00 94.00 127 GLN A C 1
ATOM 995 O O . GLN A 1 127 ? 9.000 -12.428 2.519 1.00 94.00 127 GLN A O 1
ATOM 1000 N N . GLN A 1 128 ? 9.581 -10.858 4.015 1.00 93.81 128 GLN A N 1
ATOM 1001 C CA . GLN A 1 128 ? 8.313 -10.945 4.742 1.00 93.81 128 GLN A CA 1
ATOM 1002 C C . GLN A 1 128 ? 7.143 -10.413 3.911 1.00 93.81 128 GLN A C 1
ATOM 1004 O O . GLN A 1 128 ? 6.097 -11.056 3.868 1.00 93.81 128 GLN A O 1
ATOM 1009 N N . LEU A 1 129 ? 7.325 -9.301 3.192 1.00 95.38 129 LEU A N 1
ATOM 1010 C CA . LEU A 1 129 ? 6.293 -8.775 2.296 1.00 95.38 129 LEU A CA 1
ATOM 1011 C C . LEU A 1 129 ? 6.030 -9.711 1.115 1.00 95.38 129 LEU A C 1
ATOM 1013 O O . LEU A 1 129 ? 4.874 -9.949 0.780 1.00 95.38 129 LEU A O 1
ATOM 1017 N N . GLU A 1 130 ? 7.066 -10.296 0.511 1.00 94.88 130 GLU A N 1
ATOM 1018 C CA . GLU A 1 130 ? 6.867 -11.283 -0.553 1.00 94.88 130 GLU A CA 1
ATOM 1019 C C . GLU A 1 130 ? 6.100 -12.503 -0.049 1.00 94.88 130 GLU A C 1
ATOM 1021 O O . GLU A 1 130 ? 5.122 -12.901 -0.677 1.00 94.88 130 GLU A O 1
ATOM 1026 N N . LYS A 1 131 ? 6.462 -13.040 1.119 1.00 92.62 131 LYS A N 1
ATOM 1027 C CA . LYS A 1 131 ? 5.717 -14.140 1.733 1.00 92.62 131 LYS A CA 1
ATOM 1028 C C . LYS A 1 131 ? 4.247 -13.765 1.964 1.00 92.62 131 LYS A C 1
ATOM 1030 O O . LYS A 1 131 ? 3.356 -14.496 1.539 1.00 92.62 131 LYS A O 1
ATOM 1035 N N . LEU A 1 132 ? 3.983 -12.614 2.583 1.00 93.00 132 LEU A N 1
ATOM 1036 C CA . LEU A 1 132 ? 2.621 -12.170 2.893 1.00 93.00 132 LEU A CA 1
ATOM 1037 C C . LEU A 1 132 ? 1.759 -11.988 1.637 1.00 93.00 132 LEU A C 1
ATOM 1039 O O . LEU A 1 132 ? 0.591 -12.384 1.620 1.00 93.00 132 LEU A O 1
ATOM 1043 N N . LEU A 1 133 ? 2.318 -11.378 0.589 1.00 92.69 133 LEU A N 1
ATOM 1044 C CA . LEU A 1 133 ? 1.566 -11.030 -0.615 1.00 92.69 133 LEU A CA 1
ATOM 1045 C C . LEU A 1 133 ? 1.482 -12.161 -1.648 1.00 92.69 133 LEU A C 1
ATOM 1047 O O . LEU A 1 133 ? 0.457 -12.245 -2.326 1.00 92.69 133 LEU A O 1
ATOM 1051 N N . LEU A 1 134 ? 2.515 -13.001 -1.785 1.00 90.94 134 LEU A N 1
ATOM 1052 C CA . LEU A 1 134 ? 2.583 -14.045 -2.815 1.00 90.94 134 LEU A CA 1
ATOM 1053 C C . LEU A 1 134 ? 2.268 -15.447 -2.282 1.00 90.94 134 LEU A C 1
ATOM 1055 O O . LEU A 1 134 ? 1.665 -16.235 -3.008 1.00 90.94 134 LEU A O 1
ATOM 1059 N N . GLU A 1 135 ? 2.679 -15.781 -1.056 1.00 89.31 135 GLU A N 1
ATOM 1060 C CA . GLU A 1 135 ? 2.494 -17.129 -0.495 1.00 89.31 135 GLU A CA 1
ATOM 1061 C C . GLU A 1 135 ? 1.223 -17.204 0.352 1.00 89.31 135 GLU A C 1
ATOM 1063 O O . GLU A 1 135 ? 0.329 -18.005 0.074 1.00 89.31 135 GLU A O 1
ATOM 1068 N N . ASP A 1 136 ? 1.116 -16.328 1.353 1.00 88.06 136 ASP A N 1
ATOM 1069 C CA . ASP A 1 136 ? 0.018 -16.340 2.323 1.00 88.06 136 ASP A CA 1
ATOM 1070 C C . ASP A 1 136 ? -1.264 -15.695 1.762 1.00 88.06 136 ASP A C 1
ATOM 1072 O O . ASP A 1 136 ? -2.349 -15.870 2.320 1.00 88.06 136 ASP A O 1
ATOM 1076 N N . MET A 1 137 ? -1.159 -14.962 0.644 1.00 88.88 137 MET A N 1
ATOM 1077 C CA . MET A 1 137 ? -2.271 -14.263 -0.018 1.00 88.88 137 MET A CA 1
ATOM 1078 C C . MET A 1 137 ? -3.067 -13.357 0.938 1.00 88.88 137 MET A C 1
ATOM 1080 O O . MET A 1 137 ? -4.289 -13.209 0.799 1.00 88.88 137 MET A O 1
ATOM 1084 N N . ALA A 1 138 ? -2.359 -12.735 1.887 1.00 88.44 138 ALA A N 1
ATOM 1085 C CA . ALA A 1 138 ? -2.913 -11.983 3.008 1.00 88.44 138 ALA A CA 1
ATOM 1086 C C . ALA A 1 138 ? -3.935 -10.922 2.562 1.00 88.44 138 ALA A C 1
ATOM 1088 O O . ALA A 1 138 ? -3.786 -10.298 1.509 1.00 88.44 138 ALA A O 1
ATOM 1089 N N . SER A 1 139 ? -4.996 -10.690 3.334 1.00 91.56 139 SER A N 1
ATOM 1090 C CA . SER A 1 139 ? -5.918 -9.572 3.099 1.00 91.56 139 SER A CA 1
ATOM 1091 C C . SER A 1 139 ? -5.224 -8.225 3.335 1.00 91.56 139 SER A C 1
ATOM 1093 O O . SER A 1 139 ? -4.153 -8.163 3.934 1.00 91.56 139 SER A O 1
ATOM 1095 N N . ASP A 1 140 ? -5.825 -7.132 2.862 1.00 91.44 140 ASP A N 1
ATOM 1096 C CA . ASP A 1 140 ? -5.277 -5.790 3.108 1.00 91.44 140 ASP A CA 1
ATOM 1097 C C . ASP A 1 140 ? -5.196 -5.491 4.612 1.00 91.44 140 ASP A C 1
ATOM 1099 O O . ASP A 1 140 ? -4.196 -4.956 5.080 1.00 91.44 140 ASP A O 1
ATOM 1103 N N . GLU A 1 141 ? -6.195 -5.930 5.385 1.00 87.38 141 GLU A N 1
ATOM 1104 C CA . GLU A 1 141 ? -6.207 -5.826 6.850 1.00 87.38 141 GLU A CA 1
ATOM 1105 C C . GLU A 1 141 ? -5.026 -6.561 7.488 1.00 87.38 141 GLU A C 1
ATOM 1107 O O . GLU A 1 141 ? -4.325 -5.983 8.311 1.00 87.38 141 GLU A O 1
ATOM 1112 N N . GLN A 1 142 ? -4.745 -7.795 7.056 1.00 87.62 142 GLN A N 1
ATOM 1113 C CA . GLN A 1 142 ? -3.608 -8.565 7.567 1.00 87.62 142 GLN A CA 1
ATOM 1114 C C . GLN A 1 142 ? -2.267 -7.894 7.243 1.00 87.62 142 GLN A C 1
ATOM 1116 O O . GLN A 1 142 ? -1.344 -7.943 8.055 1.00 87.62 142 GLN A O 1
ATOM 1121 N N . ILE A 1 143 ? -2.154 -7.251 6.077 1.00 92.88 143 ILE A N 1
ATOM 1122 C CA . ILE A 1 143 ? -0.956 -6.490 5.706 1.00 92.88 143 ILE A CA 1
ATOM 1123 C C . ILE A 1 143 ? -0.814 -5.260 6.610 1.00 92.88 143 ILE A C 1
ATOM 1125 O O . ILE A 1 143 ? 0.271 -5.027 7.139 1.00 92.88 143 ILE A O 1
ATOM 1129 N N . PHE A 1 144 ? -1.889 -4.497 6.832 1.00 91.50 144 PHE A N 1
ATOM 1130 C CA . PHE A 1 144 ? -1.860 -3.339 7.730 1.00 91.50 144 PHE A CA 1
ATOM 1131 C C . PHE A 1 144 ? -1.499 -3.729 9.163 1.00 91.50 144 PHE A C 1
ATOM 1133 O O . PHE A 1 144 ? -0.626 -3.103 9.767 1.00 91.50 144 PHE A O 1
ATOM 1140 N N . ASP A 1 145 ? -2.118 -4.788 9.683 1.00 85.00 145 ASP A N 1
ATOM 1141 C CA . ASP A 1 145 ? -1.847 -5.290 11.026 1.00 85.00 145 ASP A CA 1
ATOM 1142 C C . ASP A 1 145 ? -0.386 -5.735 11.171 1.00 85.00 145 ASP A C 1
ATOM 1144 O O . ASP A 1 145 ? 0.248 -5.413 12.177 1.00 85.00 145 ASP A O 1
ATOM 1148 N N . TRP A 1 146 ? 0.177 -6.415 10.162 1.00 91.19 146 TRP A N 1
ATOM 1149 C CA . TRP A 1 146 ? 1.586 -6.817 10.171 1.00 91.19 146 TRP A CA 1
ATOM 1150 C C . TRP A 1 146 ? 2.532 -5.612 10.122 1.00 91.19 146 TRP A C 1
ATOM 1152 O O . TRP A 1 146 ? 3.480 -5.558 10.908 1.00 91.19 146 TRP A O 1
ATOM 1162 N N . VAL A 1 147 ? 2.278 -4.629 9.247 1.00 90.75 147 VAL A N 1
ATOM 1163 C CA . VAL A 1 147 ? 3.119 -3.424 9.146 1.00 90.75 147 VAL A CA 1
ATOM 1164 C C . VAL A 1 147 ? 3.136 -2.677 10.477 1.00 90.75 147 VAL A C 1
ATOM 1166 O O . VAL A 1 147 ? 4.209 -2.328 10.960 1.00 90.75 147 VAL A O 1
ATOM 1169 N N . GLU A 1 148 ? 1.977 -2.477 11.106 1.00 85.00 148 GLU A N 1
ATOM 1170 C CA . GLU A 1 148 ? 1.881 -1.794 12.401 1.00 85.00 148 GLU A CA 1
ATOM 1171 C C . GLU A 1 148 ? 2.424 -2.620 13.576 1.00 85.00 148 GLU A C 1
ATOM 1173 O O . GLU A 1 148 ? 2.831 -2.063 14.596 1.00 85.00 148 GLU A O 1
ATOM 1178 N N . ALA A 1 149 ? 2.434 -3.951 13.468 1.00 82.62 149 ALA A N 1
ATOM 1179 C CA . ALA A 1 149 ? 3.046 -4.825 14.465 1.00 82.62 149 ALA A CA 1
ATOM 1180 C C . ALA A 1 149 ? 4.565 -4.859 14.399 1.00 82.62 149 ALA A C 1
ATOM 1182 O O . ALA A 1 149 ? 5.216 -5.013 15.436 1.00 82.62 149 ALA A O 1
ATOM 1183 N N . THR A 1 150 ? 5.101 -4.715 13.195 1.00 83.44 150 THR A N 1
ATOM 1184 C CA . THR A 1 150 ? 6.495 -5.033 12.913 1.00 83.44 150 THR A CA 1
ATOM 1185 C C . THR A 1 150 ? 7.348 -3.783 12.750 1.00 83.44 150 THR A C 1
ATOM 1187 O O . THR A 1 150 ? 8.517 -3.792 13.132 1.00 83.44 150 THR A O 1
ATOM 1190 N N . LEU A 1 151 ? 6.787 -2.707 12.193 1.00 87.56 151 LEU A N 1
ATOM 1191 C CA . LEU A 1 151 ? 7.523 -1.498 11.830 1.00 87.56 151 LEU A CA 1
ATOM 1192 C C . LEU A 1 151 ? 7.160 -0.332 12.747 1.00 87.56 151 LEU A C 1
ATOM 1194 O O . LEU A 1 151 ? 6.015 -0.176 13.160 1.00 87.56 151 LEU A O 1
ATOM 1198 N N . ASP A 1 152 ? 8.141 0.523 13.027 1.00 83.31 152 ASP A N 1
ATOM 1199 C CA . ASP A 1 152 ? 7.894 1.832 13.631 1.00 83.31 152 ASP A CA 1
ATOM 1200 C C . ASP A 1 152 ? 7.546 2.887 12.562 1.00 83.31 152 ASP A C 1
ATOM 1202 O O . ASP A 1 152 ? 7.695 2.657 11.357 1.00 83.31 152 ASP A O 1
ATOM 1206 N N . GLU A 1 153 ? 7.109 4.076 12.991 1.00 81.31 153 GLU A N 1
ATOM 1207 C CA . GLU A 1 153 ? 6.740 5.178 12.084 1.00 81.31 153 GLU A CA 1
ATOM 1208 C C . GLU A 1 153 ? 7.870 5.564 11.109 1.00 81.31 153 GLU A C 1
ATOM 1210 O O . GLU A 1 153 ? 7.608 5.978 9.971 1.00 81.31 153 GLU A O 1
ATOM 1215 N N . SER A 1 154 ? 9.131 5.399 11.529 1.00 83.38 154 SER A N 1
ATOM 1216 C CA . SER A 1 154 ? 10.301 5.705 10.705 1.00 83.38 154 SER A CA 1
ATOM 1217 C C . SER A 1 154 ? 10.496 4.667 9.596 1.00 83.38 154 SER A C 1
ATOM 1219 O O . SER A 1 154 ? 10.719 5.036 8.441 1.00 83.38 154 SER A O 1
ATOM 1221 N N . GLN A 1 155 ? 10.327 3.377 9.904 1.00 86.25 155 GLN A N 1
ATOM 1222 C CA . GLN A 1 155 ? 10.427 2.281 8.946 1.00 86.25 155 GLN A CA 1
ATOM 1223 C C . GLN A 1 155 ? 9.235 2.258 7.985 1.00 86.25 155 GLN A C 1
ATOM 1225 O O . GLN A 1 155 ? 9.457 2.076 6.788 1.00 86.25 155 GLN A O 1
ATOM 1230 N N . MET A 1 156 ? 8.014 2.555 8.451 1.00 88.69 156 MET A N 1
ATOM 1231 C CA . MET A 1 156 ? 6.817 2.698 7.596 1.00 88.69 156 MET A CA 1
ATOM 1232 C C . MET A 1 156 ? 6.958 3.795 6.531 1.00 88.69 156 MET A C 1
ATOM 1234 O O . MET A 1 156 ? 6.246 3.818 5.527 1.00 88.69 156 MET A O 1
ATOM 1238 N N . SER A 1 157 ? 7.871 4.735 6.762 1.00 88.12 157 SER A N 1
ATOM 1239 C CA . SER A 1 157 ? 8.148 5.865 5.878 1.00 88.12 157 SER A CA 1
ATOM 1240 C C . SER A 1 157 ? 9.437 5.713 5.075 1.00 88.12 157 SER A C 1
ATOM 1242 O O . SER A 1 157 ? 9.784 6.598 4.297 1.00 88.12 157 SER A O 1
ATOM 1244 N N . SER A 1 158 ? 10.162 4.614 5.276 1.00 92.94 158 SER A N 1
ATOM 1245 C CA . SER A 1 158 ? 11.510 4.433 4.750 1.00 92.94 158 SER A CA 1
ATOM 1246 C C . SER A 1 158 ? 11.513 3.917 3.310 1.00 92.94 158 SER A C 1
ATOM 1248 O O . SER A 1 158 ? 10.703 3.067 2.935 1.00 92.94 158 SER A O 1
ATOM 1250 N N . SER A 1 159 ? 12.483 4.365 2.506 1.00 95.50 159 SER A N 1
ATOM 1251 C CA . SER A 1 159 ? 12.668 3.879 1.133 1.00 95.50 159 SER A CA 1
ATOM 1252 C C . SER A 1 159 ? 12.744 2.348 1.022 1.00 95.50 159 SER A C 1
ATOM 1254 O O . SER A 1 159 ? 12.101 1.811 0.123 1.00 95.50 159 SER A O 1
ATOM 1256 N N . PRO A 1 160 ? 13.454 1.607 1.905 1.00 95.75 160 PRO A N 1
ATOM 1257 C CA . PRO A 1 160 ? 13.472 0.144 1.858 1.00 95.75 160 PRO A CA 1
ATOM 1258 C C . PRO A 1 160 ? 12.085 -0.495 1.956 1.00 95.75 160 PRO A C 1
ATOM 1260 O O . PRO A 1 160 ? 11.770 -1.376 1.162 1.00 95.75 160 PRO A O 1
ATOM 1263 N N . PHE A 1 161 ? 11.242 -0.029 2.881 1.00 96.38 161 PHE A N 1
ATOM 1264 C CA . PHE A 1 161 ? 9.886 -0.552 3.043 1.00 96.38 161 PHE A CA 1
ATOM 1265 C C . PHE A 1 161 ? 9.018 -0.266 1.814 1.00 96.38 161 PHE A C 1
ATOM 1267 O O . PHE A 1 161 ? 8.409 -1.184 1.269 1.00 96.38 161 PHE A O 1
ATOM 1274 N N . LEU A 1 162 ? 9.006 0.982 1.335 1.00 97.19 162 LEU A N 1
ATOM 1275 C CA . LEU A 1 162 ? 8.195 1.380 0.177 1.00 97.19 162 LEU A CA 1
ATOM 1276 C C . LEU A 1 162 ? 8.596 0.599 -1.080 1.00 97.19 162 LEU A C 1
ATOM 1278 O O . LEU A 1 162 ? 7.740 0.126 -1.828 1.00 97.19 162 LEU A O 1
ATOM 1282 N N . ARG A 1 163 ? 9.906 0.409 -1.279 1.00 98.00 163 ARG A N 1
ATOM 1283 C CA . ARG A 1 163 ? 10.450 -0.377 -2.390 1.00 98.00 163 ARG A CA 1
ATOM 1284 C C . ARG A 1 163 ? 10.087 -1.855 -2.280 1.00 98.00 163 ARG A C 1
ATOM 1286 O O . ARG A 1 163 ? 9.682 -2.449 -3.278 1.00 98.00 163 ARG A O 1
ATOM 1293 N N . ALA A 1 164 ? 10.199 -2.441 -1.088 1.00 97.81 164 ALA A N 1
ATOM 1294 C CA . ALA A 1 164 ? 9.834 -3.833 -0.841 1.00 97.81 164 ALA A CA 1
ATOM 1295 C C . ALA A 1 164 ? 8.335 -4.075 -1.080 1.00 97.81 164 ALA A C 1
ATOM 1297 O O . ALA A 1 164 ? 7.970 -5.019 -1.779 1.00 97.81 164 ALA A O 1
ATOM 1298 N N . LEU A 1 165 ? 7.475 -3.180 -0.580 1.00 97.69 165 LEU A N 1
ATOM 1299 C CA . LEU A 1 165 ? 6.027 -3.249 -0.776 1.00 97.69 165 LEU A CA 1
ATOM 1300 C C . LEU A 1 165 ? 5.669 -3.186 -2.262 1.00 97.69 165 LEU A C 1
ATOM 1302 O O . LEU A 1 165 ? 4.962 -4.061 -2.765 1.00 97.69 165 LEU A O 1
ATOM 1306 N N . MET A 1 166 ? 6.199 -2.188 -2.974 1.00 97.94 166 MET A N 1
ATOM 1307 C CA . MET A 1 166 ? 5.954 -2.024 -4.405 1.00 97.94 166 MET A CA 1
ATOM 1308 C C . MET A 1 166 ? 6.423 -3.244 -5.204 1.00 97.94 166 MET A C 1
ATOM 1310 O O . MET A 1 166 ? 5.703 -3.744 -6.069 1.00 97.94 166 MET A O 1
ATOM 1314 N N . THR A 1 167 ? 7.611 -3.760 -4.880 1.00 98.25 167 THR A N 1
ATOM 1315 C CA . THR A 1 167 ? 8.177 -4.946 -5.530 1.00 98.25 167 THR A CA 1
ATOM 1316 C C . THR A 1 167 ? 7.292 -6.170 -5.318 1.00 98.25 167 THR A C 1
ATOM 1318 O O . THR A 1 167 ? 6.988 -6.861 -6.286 1.00 98.25 167 THR A O 1
ATOM 1321 N N . ALA A 1 168 ? 6.841 -6.433 -4.088 1.00 97.81 168 ALA A N 1
ATOM 1322 C CA . ALA A 1 168 ? 5.998 -7.585 -3.775 1.00 97.81 168 ALA A CA 1
ATOM 1323 C C . ALA A 1 168 ? 4.635 -7.513 -4.486 1.00 97.81 168 ALA A C 1
ATOM 1325 O O . ALA A 1 168 ? 4.213 -8.490 -5.105 1.00 97.81 168 ALA A O 1
ATOM 1326 N N . VAL A 1 169 ? 3.976 -6.346 -4.475 1.00 97.50 169 VAL A N 1
ATOM 1327 C CA . VAL A 1 169 ? 2.703 -6.147 -5.193 1.00 97.50 169 VAL A CA 1
ATOM 1328 C C . VAL A 1 169 ? 2.886 -6.359 -6.697 1.00 97.50 169 VAL A C 1
ATOM 1330 O O . VAL A 1 169 ? 2.120 -7.101 -7.313 1.00 97.50 169 VAL A O 1
ATOM 1333 N N . CYS A 1 170 ? 3.922 -5.762 -7.294 1.00 97.19 170 CYS A N 1
ATOM 1334 C CA . CYS A 1 170 ? 4.162 -5.893 -8.728 1.00 97.19 170 CYS A CA 1
ATOM 1335 C C . CYS A 1 170 ? 4.545 -7.322 -9.115 1.00 97.19 170 CYS A C 1
ATOM 1337 O O . CYS A 1 170 ? 4.012 -7.828 -10.095 1.00 97.19 170 CYS A O 1
ATOM 1339 N N . LYS A 1 171 ? 5.393 -8.007 -8.333 1.00 95.75 171 LYS A N 1
ATOM 1340 C CA . LYS A 1 171 ? 5.725 -9.427 -8.540 1.00 95.75 171 LYS A CA 1
ATOM 1341 C C . LYS A 1 171 ? 4.472 -10.299 -8.545 1.00 95.75 171 LYS A C 1
ATOM 1343 O O . LYS A 1 171 ? 4.321 -11.117 -9.445 1.00 95.75 171 LYS A O 1
ATOM 1348 N N . ALA A 1 172 ? 3.563 -10.096 -7.588 1.00 95.00 172 ALA A N 1
ATOM 1349 C CA . ALA A 1 172 ? 2.298 -10.828 -7.535 1.00 95.00 172 ALA A CA 1
ATOM 1350 C C . ALA A 1 172 ? 1.416 -10.565 -8.769 1.00 95.00 172 ALA A C 1
ATOM 1352 O O . ALA A 1 172 ? 0.675 -11.447 -9.191 1.00 95.00 172 ALA A O 1
ATOM 1353 N N . ALA A 1 173 ? 1.508 -9.369 -9.358 1.00 95.06 173 ALA A N 1
ATOM 1354 C CA . ALA A 1 173 ? 0.757 -8.982 -10.548 1.00 95.06 173 ALA A CA 1
ATOM 1355 C C . ALA A 1 173 ? 1.389 -9.448 -11.874 1.00 95.06 173 ALA A C 1
ATOM 1357 O O . ALA A 1 173 ? 0.732 -9.352 -12.911 1.00 95.06 173 ALA A O 1
ATOM 1358 N N . VAL A 1 174 ? 2.631 -9.945 -11.894 1.00 94.31 174 VAL A N 1
ATOM 1359 C CA . VAL A 1 174 ? 3.241 -10.456 -13.132 1.00 94.31 174 VAL A CA 1
ATOM 1360 C C . VAL A 1 174 ? 2.707 -11.853 -13.439 1.00 94.31 174 VAL A C 1
ATOM 1362 O O . VAL A 1 174 ? 2.908 -12.800 -12.683 1.00 94.31 174 VAL A O 1
ATOM 1365 N N . LYS A 1 175 ? 2.075 -11.997 -14.605 1.00 88.94 175 LYS A N 1
ATOM 1366 C CA . LYS A 1 175 ? 1.745 -13.292 -15.205 1.00 88.94 175 LYS A CA 1
ATOM 1367 C C . LYS A 1 175 ? 2.788 -13.641 -16.254 1.00 88.94 175 LYS A C 1
ATOM 1369 O O . LYS A 1 175 ? 2.929 -12.920 -17.244 1.00 88.94 175 LYS A O 1
ATOM 1374 N N . ASP A 1 176 ? 3.486 -14.748 -16.033 1.00 79.00 176 ASP A N 1
ATOM 1375 C CA . ASP A 1 176 ? 4.401 -15.337 -17.005 1.00 79.00 176 ASP A CA 1
ATOM 1376 C C . ASP A 1 176 ? 3.657 -16.404 -17.817 1.00 79.00 176 ASP A C 1
ATOM 1378 O O . ASP A 1 176 ? 3.517 -17.556 -17.401 1.00 79.00 176 ASP A O 1
ATOM 1382 N N . ASP A 1 177 ? 3.114 -16.004 -18.967 1.00 69.50 177 ASP A N 1
ATOM 1383 C CA . ASP A 1 177 ? 2.740 -16.969 -19.993 1.00 69.50 177 ASP A CA 1
ATOM 1384 C C . ASP A 1 177 ? 3.988 -17.252 -20.829 1.00 69.50 177 ASP A C 1
ATOM 1386 O O . ASP A 1 177 ? 4.646 -16.310 -21.253 1.00 69.50 177 ASP A O 1
ATOM 1390 N N . THR A 1 178 ? 4.248 -18.532 -21.137 1.00 56.53 178 THR A N 1
ATOM 1391 C CA . THR A 1 178 ? 5.386 -19.106 -21.915 1.00 56.53 178 THR A CA 1
ATOM 1392 C C . THR A 1 178 ? 5.935 -18.325 -23.129 1.00 56.53 178 THR A C 1
ATOM 1394 O O . THR A 1 178 ? 6.960 -18.715 -23.686 1.00 56.53 178 THR A O 1
ATOM 1397 N N . THR A 1 179 ? 5.273 -17.258 -23.581 1.00 62.97 179 THR A N 1
ATOM 1398 C CA . THR A 1 179 ? 5.710 -16.372 -24.667 1.00 62.97 179 THR A CA 1
ATOM 1399 C C . THR A 1 179 ? 5.590 -14.863 -24.392 1.00 62.97 179 THR A C 1
ATOM 1401 O O . THR A 1 179 ? 6.143 -14.112 -25.187 1.00 62.97 179 THR A O 1
ATOM 1404 N N . ASN A 1 180 ? 4.907 -14.390 -23.335 1.00 76.75 180 ASN A N 1
ATOM 1405 C CA . ASN A 1 180 ? 4.745 -12.959 -23.028 1.00 76.75 180 ASN A CA 1
ATOM 1406 C C . ASN A 1 180 ? 4.420 -12.709 -21.541 1.00 76.75 180 ASN A C 1
ATOM 1408 O O . ASN A 1 180 ? 3.378 -13.151 -21.058 1.00 76.75 180 ASN A O 1
ATOM 1412 N N . CYS A 1 181 ? 5.224 -11.877 -20.871 1.00 84.56 181 CYS A N 1
ATOM 1413 C CA . CYS A 1 181 ? 4.888 -11.344 -19.549 1.00 84.56 181 CYS A CA 1
ATOM 1414 C C . CYS A 1 181 ? 3.773 -10.295 -19.654 1.00 84.56 181 CYS A C 1
ATOM 1416 O O . CYS A 1 181 ? 3.812 -9.422 -20.526 1.00 84.56 181 CYS A O 1
ATOM 1418 N N . ARG A 1 182 ? 2.791 -10.344 -18.752 1.00 90.31 182 ARG A N 1
ATOM 1419 C CA . ARG A 1 182 ? 1.697 -9.362 -18.668 1.00 90.31 182 ARG A CA 1
ATOM 1420 C C . ARG A 1 182 ? 1.431 -8.950 -17.227 1.00 90.31 182 ARG A C 1
ATOM 1422 O O . ARG A 1 182 ? 1.730 -9.699 -16.302 1.00 90.31 182 ARG A O 1
ATOM 1429 N N . VAL A 1 183 ? 0.824 -7.778 -17.061 1.00 94.44 183 VAL A N 1
ATOM 1430 C CA . VAL A 1 183 ? 0.319 -7.306 -15.766 1.00 94.44 183 VAL A CA 1
ATOM 1431 C C . VAL A 1 183 ? -1.120 -7.777 -15.577 1.00 94.44 183 VAL A C 1
ATOM 1433 O O . VAL A 1 183 ? -1.979 -7.519 -16.421 1.00 94.44 183 VAL A O 1
ATOM 1436 N N . ASP A 1 184 ? -1.387 -8.457 -14.468 1.00 94.50 184 ASP A N 1
ATOM 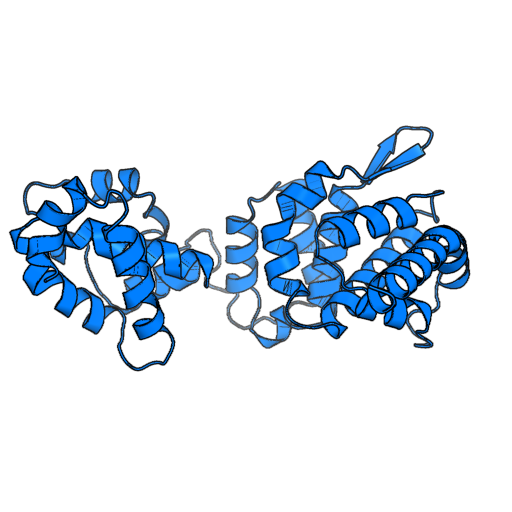1437 C CA . ASP A 1 184 ? -2.732 -8.709 -13.968 1.00 94.50 184 ASP A CA 1
ATOM 1438 C C . ASP A 1 184 ? -3.231 -7.494 -13.186 1.00 94.50 184 ASP A C 1
ATOM 1440 O O . ASP A 1 184 ? -3.010 -7.371 -11.979 1.00 94.50 184 ASP A O 1
ATOM 1444 N N . THR A 1 185 ? -3.902 -6.578 -13.880 1.00 93.56 185 THR A N 1
ATOM 1445 C CA . THR A 1 185 ? -4.391 -5.326 -13.284 1.00 93.56 185 THR A CA 1
ATOM 1446 C C . THR A 1 185 ? -5.357 -5.569 -12.125 1.00 93.56 185 THR A C 1
ATOM 1448 O O . THR A 1 185 ? -5.373 -4.787 -11.181 1.00 93.56 185 THR A O 1
ATOM 1451 N N . ALA A 1 186 ? -6.075 -6.698 -12.109 1.00 94.38 186 ALA A N 1
ATOM 1452 C CA . ALA A 1 186 ? -6.961 -7.069 -11.007 1.00 94.38 186 ALA A CA 1
ATOM 1453 C C . ALA A 1 186 ? -6.215 -7.237 -9.670 1.00 94.38 186 ALA A C 1
ATOM 1455 O O . ALA A 1 186 ? -6.775 -6.958 -8.608 1.00 94.38 186 ALA A O 1
ATOM 1456 N N . ILE A 1 187 ? -4.950 -7.674 -9.700 1.00 94.12 187 ILE A N 1
ATOM 1457 C CA . ILE A 1 187 ? -4.127 -7.804 -8.491 1.00 94.12 187 ILE A CA 1
ATOM 1458 C C . ILE A 1 187 ? -3.718 -6.423 -7.976 1.00 94.12 187 ILE A C 1
ATOM 1460 O O . ILE A 1 187 ? -3.785 -6.190 -6.771 1.00 94.12 187 ILE A O 1
ATOM 1464 N N . ILE A 1 188 ? -3.360 -5.498 -8.871 1.00 94.94 188 ILE A N 1
ATOM 1465 C CA . ILE A 1 188 ? -3.035 -4.113 -8.499 1.00 94.94 188 ILE A CA 1
ATOM 1466 C C . ILE A 1 188 ? -4.273 -3.422 -7.924 1.00 94.94 188 ILE A C 1
ATOM 1468 O O . ILE A 1 188 ? -4.210 -2.895 -6.816 1.00 94.94 188 ILE A O 1
ATOM 1472 N N . GLN A 1 189 ? -5.413 -3.522 -8.614 1.00 94.56 189 GLN A N 1
ATOM 1473 C CA . GLN A 1 189 ? -6.697 -2.964 -8.181 1.00 94.56 189 GLN A CA 1
ATOM 1474 C C . GLN A 1 189 ? -7.117 -3.480 -6.802 1.00 94.56 189 GLN A C 1
ATOM 1476 O O . GLN A 1 189 ? -7.524 -2.711 -5.933 1.00 94.56 189 GLN A O 1
ATOM 1481 N N . ARG A 1 190 ? -6.947 -4.785 -6.552 1.00 94.81 190 ARG A N 1
ATOM 1482 C CA . ARG A 1 190 ? -7.203 -5.376 -5.233 1.00 94.81 190 ARG A CA 1
ATOM 1483 C C . ARG A 1 190 ? -6.318 -4.772 -4.137 1.00 94.81 190 ARG A C 1
ATOM 1485 O O . ARG A 1 190 ? -6.736 -4.770 -2.989 1.00 94.81 190 ARG A O 1
ATOM 1492 N N . ARG A 1 191 ? -5.112 -4.295 -4.459 1.00 96.44 191 ARG A N 1
ATOM 1493 C CA . ARG A 1 191 ? -4.135 -3.762 -3.493 1.00 96.44 191 ARG A CA 1
ATOM 1494 C C . ARG A 1 191 ? -4.086 -2.240 -3.420 1.00 96.44 191 ARG A C 1
ATOM 1496 O O . ARG A 1 191 ? -3.246 -1.714 -2.687 1.00 96.44 191 ARG A O 1
ATOM 1503 N N . LEU A 1 192 ? -4.989 -1.529 -4.094 1.00 96.06 192 LEU A N 1
ATOM 1504 C CA . LEU A 1 192 ? -5.055 -0.066 -4.024 1.00 96.06 192 LEU A CA 1
ATOM 1505 C C . LEU A 1 192 ? -5.148 0.478 -2.598 1.00 96.06 192 LEU A C 1
ATOM 1507 O O . LEU A 1 192 ? -4.393 1.403 -2.305 1.00 96.06 192 LEU A O 1
ATOM 1511 N N . PRO A 1 193 ? -5.952 -0.088 -1.671 1.00 95.50 193 PRO A N 1
ATOM 1512 C CA . PRO A 1 193 ? -5.992 0.420 -0.301 1.00 95.50 193 PRO A CA 1
ATOM 1513 C C . PRO A 1 193 ? -4.609 0.427 0.362 1.00 95.50 193 PRO A C 1
ATOM 1515 O O . PRO A 1 193 ? -4.249 1.386 1.044 1.00 95.50 193 PRO A O 1
ATOM 1518 N N . VAL A 1 194 ? -3.810 -0.617 0.123 1.00 96.00 194 VAL A N 1
ATOM 1519 C CA . VAL A 1 194 ? -2.455 -0.752 0.670 1.00 96.00 194 VAL A CA 1
ATOM 1520 C C . VAL A 1 194 ? -1.490 0.217 -0.012 1.00 96.00 194 VAL A C 1
ATOM 1522 O O . VAL A 1 194 ? -0.778 0.951 0.670 1.00 96.00 194 VAL A O 1
ATOM 1525 N N . LEU A 1 195 ? -1.479 0.258 -1.348 1.00 96.56 195 LEU A N 1
ATOM 1526 C CA . LEU A 1 195 ? -0.601 1.151 -2.109 1.00 96.56 195 LEU A CA 1
ATOM 1527 C C . LEU A 1 195 ? -0.866 2.622 -1.763 1.00 96.56 195 LEU A C 1
ATOM 1529 O O . LEU A 1 195 ? 0.064 3.353 -1.424 1.00 96.56 195 LEU A O 1
ATOM 1533 N N . LEU A 1 196 ? -2.133 3.041 -1.759 1.00 94.69 196 LEU A N 1
ATOM 1534 C CA . LEU A 1 196 ? -2.525 4.415 -1.455 1.00 94.69 196 LEU A CA 1
ATOM 1535 C C . LEU A 1 196 ? -2.197 4.796 -0.006 1.00 94.69 196 LEU A C 1
ATOM 1537 O O . LEU A 1 196 ? -1.730 5.910 0.232 1.00 94.69 196 LEU A O 1
ATOM 1541 N N . LYS A 1 197 ? -2.360 3.879 0.960 1.00 93.56 197 LYS A N 1
ATOM 1542 C CA . LYS A 1 197 ? -2.031 4.138 2.373 1.00 93.56 197 LYS A CA 1
ATOM 1543 C C . LYS A 1 197 ? -0.569 4.540 2.572 1.00 93.56 197 LYS A C 1
ATOM 1545 O O . LYS A 1 197 ? -0.300 5.404 3.405 1.00 93.56 197 LYS A O 1
ATOM 1550 N N . TYR A 1 198 ? 0.359 3.919 1.843 1.00 93.94 198 TYR A N 1
ATOM 1551 C CA . TYR A 1 198 ? 1.796 4.105 2.071 1.00 93.94 198 TYR A CA 1
ATOM 1552 C C . TYR A 1 198 ? 2.492 5.010 1.044 1.00 93.94 198 TYR A C 1
ATOM 1554 O O . TYR A 1 198 ? 3.522 5.602 1.381 1.00 93.94 198 TYR A O 1
ATOM 1562 N N . LEU A 1 199 ? 1.950 5.146 -0.175 1.00 93.69 199 LEU A N 1
ATOM 1563 C CA . LEU A 1 199 ? 2.566 5.909 -1.270 1.00 93.69 199 LEU A CA 1
ATOM 1564 C C . LEU A 1 199 ? 1.935 7.286 -1.499 1.00 93.69 199 LEU A C 1
ATOM 1566 O O . LEU A 1 199 ? 2.661 8.219 -1.828 1.00 93.69 199 LEU A O 1
ATOM 1570 N N . ASN A 1 200 ? 0.626 7.453 -1.284 1.00 85.62 200 ASN A N 1
ATOM 1571 C CA . ASN A 1 200 ? -0.104 8.665 -1.693 1.00 85.62 200 ASN A CA 1
ATOM 1572 C C . ASN A 1 200 ? 0.189 9.911 -0.827 1.00 85.62 200 ASN A C 1
ATOM 1574 O O . ASN A 1 200 ? -0.391 10.972 -1.018 1.00 85.62 200 ASN A O 1
ATOM 1578 N N . SER A 1 201 ? 1.055 9.802 0.184 1.00 79.50 201 SER A N 1
ATOM 1579 C CA . SER A 1 201 ? 1.323 10.928 1.088 1.00 79.50 201 SER A CA 1
ATOM 1580 C C . SER A 1 201 ? 2.260 11.987 0.501 1.00 79.50 201 SER A C 1
ATOM 1582 O O . SER A 1 201 ? 2.189 13.131 0.936 1.00 79.50 201 SER A O 1
ATOM 1584 N N . ASP A 1 202 ? 3.165 11.616 -0.414 1.00 86.56 202 ASP A N 1
ATOM 1585 C CA . ASP A 1 202 ? 4.127 12.546 -1.025 1.00 86.56 202 ASP A CA 1
ATOM 1586 C C . ASP A 1 202 ? 4.787 11.962 -2.290 1.00 86.56 202 ASP A C 1
ATOM 1588 O O . ASP A 1 202 ? 4.993 10.749 -2.408 1.00 86.56 202 ASP A O 1
ATOM 1592 N N . THR A 1 203 ? 5.196 12.846 -3.203 1.00 95.38 203 THR A N 1
ATOM 1593 C CA . THR A 1 203 ? 5.865 12.518 -4.465 1.00 95.38 203 THR A CA 1
ATOM 1594 C C . THR A 1 203 ? 7.167 11.734 -4.269 1.00 95.38 203 THR A C 1
ATOM 1596 O O . THR A 1 203 ? 7.489 10.888 -5.101 1.00 95.38 203 THR A O 1
ATOM 1599 N N . GLU A 1 204 ? 7.936 11.966 -3.196 1.00 95.50 204 GLU A N 1
ATOM 1600 C CA . GLU A 1 204 ? 9.187 11.224 -2.976 1.00 95.50 204 GLU A CA 1
ATOM 1601 C C . GLU A 1 204 ? 8.913 9.736 -2.721 1.00 95.50 204 GLU A C 1
ATOM 1603 O O . GLU A 1 204 ? 9.634 8.872 -3.211 1.00 95.50 204 GLU A O 1
ATOM 1608 N N . ARG A 1 205 ? 7.818 9.403 -2.031 1.00 96.62 205 ARG A N 1
ATOM 1609 C CA . ARG A 1 205 ? 7.422 8.006 -1.785 1.00 96.62 205 ARG A CA 1
ATOM 1610 C C . ARG A 1 205 ? 7.028 7.298 -3.076 1.00 96.62 205 ARG A C 1
ATOM 1612 O O . ARG A 1 205 ? 7.444 6.165 -3.313 1.00 96.62 205 ARG A O 1
ATOM 1619 N N . GLN A 1 206 ? 6.270 7.988 -3.923 1.00 98.31 206 GLN A N 1
ATOM 1620 C CA . GLN A 1 206 ? 5.903 7.514 -5.257 1.00 98.31 206 GLN A CA 1
ATOM 1621 C C . GLN A 1 206 ? 7.149 7.310 -6.135 1.00 98.31 206 GLN A C 1
ATOM 1623 O O . GLN A 1 206 ? 7.268 6.299 -6.825 1.00 98.31 206 GLN A O 1
ATOM 1628 N N . LEU A 1 207 ? 8.135 8.207 -6.043 1.00 98.12 207 LEU A N 1
ATOM 1629 C CA . LEU A 1 207 ? 9.411 8.065 -6.742 1.00 98.12 207 LEU A CA 1
ATOM 1630 C C . LEU A 1 207 ? 10.180 6.807 -6.295 1.00 98.12 207 LEU A C 1
ATOM 1632 O O . LEU A 1 207 ? 10.699 6.072 -7.138 1.00 98.12 207 LEU A O 1
ATOM 1636 N N . GLN A 1 208 ? 10.194 6.496 -4.992 1.00 98.19 208 GLN A N 1
ATOM 1637 C CA . GLN A 1 208 ? 10.774 5.244 -4.486 1.00 98.19 208 GLN A CA 1
ATOM 1638 C C . GLN A 1 208 ? 10.075 4.000 -5.060 1.00 98.19 208 GLN A C 1
ATOM 1640 O O . GLN A 1 208 ? 10.752 3.022 -5.387 1.00 98.19 208 GLN A O 1
ATOM 1645 N N . ALA A 1 209 ? 8.750 4.040 -5.235 1.00 98.31 209 ALA A N 1
ATOM 1646 C CA . ALA A 1 209 ? 7.998 2.967 -5.883 1.00 98.31 209 ALA A CA 1
ATOM 1647 C C . ALA A 1 209 ? 8.378 2.803 -7.368 1.00 98.31 209 ALA A C 1
ATOM 1649 O O . ALA A 1 209 ? 8.581 1.679 -7.829 1.00 98.31 209 ALA A O 1
ATOM 1650 N N . LEU A 1 210 ? 8.567 3.900 -8.108 1.00 98.56 210 LEU A N 1
ATOM 1651 C CA . LEU A 1 210 ? 9.010 3.844 -9.508 1.00 98.56 210 LEU A CA 1
ATOM 1652 C C . LEU A 1 210 ? 10.424 3.266 -9.664 1.00 98.56 210 LEU A C 1
ATOM 1654 O O . LEU A 1 210 ? 10.677 2.507 -10.601 1.00 98.56 210 LEU A O 1
ATOM 1658 N N . TYR A 1 211 ? 11.341 3.563 -8.738 1.00 98.62 211 TYR A N 1
ATOM 1659 C CA . TYR A 1 211 ? 12.663 2.928 -8.718 1.00 98.62 211 TYR A CA 1
ATOM 1660 C C . TYR A 1 211 ? 12.583 1.423 -8.442 1.00 98.62 211 TYR A C 1
ATOM 1662 O O . TYR A 1 211 ? 13.219 0.637 -9.144 1.00 98.62 211 TYR A O 1
ATOM 1670 N N . ALA A 1 212 ? 11.749 1.002 -7.485 1.00 98.38 212 ALA A N 1
ATOM 1671 C CA . ALA A 1 212 ? 11.519 -0.418 -7.219 1.00 98.38 212 ALA A CA 1
ATOM 1672 C C . ALA A 1 212 ? 10.945 -1.152 -8.435 1.00 98.38 212 ALA A C 1
ATOM 1674 O O . ALA A 1 212 ? 11.414 -2.232 -8.793 1.00 98.38 212 ALA A O 1
ATOM 1675 N N . LEU A 1 213 ? 9.966 -0.543 -9.106 1.00 98.31 213 LEU A N 1
ATOM 1676 C CA . LEU A 1 213 ? 9.383 -1.092 -10.321 1.00 98.31 213 LEU A CA 1
ATOM 1677 C C . LEU A 1 213 ? 10.424 -1.201 -11.444 1.00 98.31 213 LEU A C 1
ATOM 1679 O O . LEU A 1 213 ? 10.512 -2.245 -12.086 1.00 98.31 213 LEU A O 1
ATOM 1683 N N . GLN A 1 214 ? 11.255 -0.175 -11.659 1.00 98.38 214 GLN A N 1
ATOM 1684 C CA . GLN A 1 214 ? 12.357 -0.247 -12.624 1.00 98.38 214 GLN A CA 1
ATOM 1685 C C . GLN A 1 214 ? 13.298 -1.416 -12.307 1.00 98.38 214 GLN A C 1
ATOM 1687 O O . GLN A 1 214 ? 13.591 -2.211 -13.199 1.00 98.38 214 GLN A O 1
ATOM 1692 N N . ALA A 1 215 ? 13.740 -1.545 -11.053 1.00 97.94 215 ALA A N 1
ATOM 1693 C CA . ALA A 1 215 ? 14.625 -2.625 -10.626 1.00 97.94 215 ALA A CA 1
ATOM 1694 C C . ALA A 1 215 ? 13.993 -4.012 -10.842 1.00 97.94 215 ALA A C 1
ATOM 1696 O O . ALA A 1 215 ? 14.662 -4.924 -11.327 1.00 97.94 215 ALA A O 1
ATOM 1697 N N . LEU A 1 216 ? 12.692 -4.163 -10.573 1.00 97.06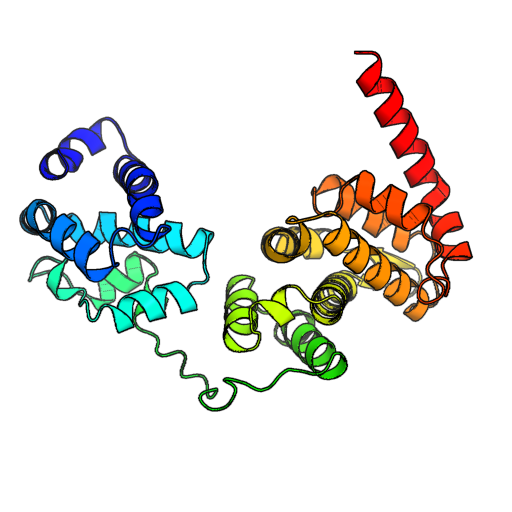 216 LEU A N 1
ATOM 1698 C CA . LEU A 1 216 ? 11.956 -5.395 -10.857 1.00 97.06 216 LEU A CA 1
ATOM 1699 C C . LEU A 1 216 ? 11.941 -5.720 -12.357 1.00 97.06 216 LEU A C 1
ATOM 1701 O O . LEU A 1 216 ? 12.213 -6.855 -12.738 1.00 97.06 216 LEU A O 1
ATOM 1705 N N . ILE A 1 217 ? 11.659 -4.741 -13.219 1.00 96.19 217 ILE A N 1
ATOM 1706 C CA . ILE A 1 217 ? 11.665 -4.950 -14.675 1.00 96.19 217 ILE A CA 1
ATOM 1707 C C . ILE A 1 217 ? 13.054 -5.351 -15.173 1.00 96.19 217 ILE A C 1
ATOM 1709 O O . ILE A 1 217 ? 13.163 -6.210 -16.046 1.00 96.19 217 ILE A O 1
ATOM 1713 N N . VAL A 1 218 ? 14.116 -4.769 -14.609 1.00 96.19 218 VAL A N 1
ATOM 1714 C CA . VAL A 1 218 ? 15.495 -5.180 -14.902 1.00 96.19 218 VAL A CA 1
ATOM 1715 C C . VAL A 1 218 ? 15.740 -6.625 -14.472 1.00 96.19 218 VAL A C 1
ATOM 1717 O O . VAL A 1 218 ? 16.273 -7.395 -15.264 1.00 96.19 218 VAL A O 1
ATOM 1720 N N . ALA A 1 219 ? 15.305 -7.009 -13.270 1.00 95.19 219 ALA A N 1
ATOM 1721 C CA . ALA A 1 219 ? 15.453 -8.369 -12.751 1.00 95.19 219 ALA A CA 1
ATOM 1722 C C . ALA A 1 219 ? 14.675 -9.429 -13.556 1.00 95.19 219 ALA A C 1
ATOM 1724 O O . ALA A 1 219 ? 15.015 -10.607 -13.498 1.00 95.19 219 ALA A O 1
ATOM 1725 N N . LEU A 1 220 ? 13.651 -9.018 -14.309 1.00 93.12 220 LEU A N 1
ATOM 1726 C CA . LEU A 1 220 ? 12.879 -9.869 -15.221 1.00 93.12 220 LEU A CA 1
ATOM 1727 C C . LEU A 1 220 ? 13.447 -9.897 -16.653 1.00 93.12 220 LEU A C 1
ATOM 1729 O O . LEU A 1 220 ? 12.753 -10.330 -17.569 1.00 93.12 220 LEU A O 1
ATOM 1733 N N . ASP A 1 221 ? 14.671 -9.408 -16.865 1.00 92.94 221 ASP A N 1
ATOM 1734 C CA . ASP A 1 221 ? 15.311 -9.277 -18.181 1.00 92.94 221 ASP A CA 1
ATOM 1735 C C . ASP A 1 221 ? 14.547 -8.362 -19.162 1.00 92.94 221 ASP A C 1
ATOM 1737 O O . ASP A 1 221 ? 14.606 -8.524 -20.381 1.00 92.94 221 ASP A O 1
ATOM 1741 N N . GLN A 1 222 ? 13.869 -7.340 -18.627 1.00 90.44 222 GLN A N 1
ATOM 1742 C CA . GLN A 1 222 ? 13.235 -6.249 -19.381 1.00 90.44 222 GLN A CA 1
ATOM 1743 C C . GLN A 1 222 ? 12.239 -6.728 -20.454 1.00 90.44 222 GLN A C 1
ATOM 1745 O O . GLN A 1 222 ? 12.385 -6.400 -21.639 1.00 90.44 222 GLN A O 1
ATOM 1750 N N . PRO A 1 223 ? 11.192 -7.476 -20.063 1.00 91.75 223 PRO A N 1
ATOM 1751 C CA . PRO A 1 223 ? 10.217 -7.989 -21.009 1.00 91.75 223 PRO A CA 1
ATOM 1752 C C . PRO A 1 223 ? 9.496 -6.831 -21.717 1.00 91.75 223 PRO A C 1
ATOM 1754 O O . PRO A 1 223 ? 9.182 -5.805 -21.097 1.00 91.75 223 PRO A O 1
ATOM 1757 N N . PRO A 1 224 ? 9.224 -6.969 -23.026 1.00 90.62 224 PRO A N 1
ATOM 1758 C CA . PRO A 1 224 ? 8.657 -5.891 -23.820 1.00 90.62 224 PRO A CA 1
ATOM 1759 C C . PRO A 1 224 ? 7.290 -5.475 -23.271 1.00 90.62 224 PRO A C 1
ATOM 1761 O O . PRO A 1 224 ? 6.467 -6.314 -22.919 1.00 90.62 224 PRO A O 1
ATOM 1764 N N . ASN A 1 225 ? 7.040 -4.166 -23.239 1.00 91.06 225 ASN A N 1
ATOM 1765 C CA . ASN A 1 225 ? 5.790 -3.530 -22.802 1.00 91.06 225 ASN A CA 1
ATOM 1766 C C . ASN A 1 225 ? 5.399 -3.714 -21.325 1.00 91.06 225 ASN A C 1
ATOM 1768 O O . ASN A 1 225 ? 4.467 -3.044 -20.888 1.00 91.06 225 ASN A O 1
ATOM 1772 N N . LEU A 1 226 ? 6.092 -4.537 -20.531 1.00 95.06 226 LEU A N 1
ATOM 1773 C CA . LEU A 1 226 ? 5.670 -4.796 -19.151 1.00 95.06 226 LEU A CA 1
ATOM 1774 C C . LEU A 1 226 ? 5.726 -3.532 -18.278 1.00 95.06 226 LEU A C 1
ATOM 1776 O O . LEU A 1 226 ? 4.758 -3.225 -17.590 1.00 95.06 226 LEU A O 1
ATOM 1780 N N . LEU A 1 227 ? 6.818 -2.759 -18.355 1.00 97.19 227 LEU A N 1
ATOM 1781 C CA . LEU A 1 227 ? 6.936 -1.492 -17.618 1.00 97.19 227 LEU A CA 1
ATOM 1782 C C . LEU A 1 227 ? 5.842 -0.497 -18.020 1.00 97.19 227 LEU A C 1
ATOM 1784 O O . LEU A 1 227 ? 5.270 0.168 -17.163 1.00 97.19 227 LEU A O 1
ATOM 1788 N N . ARG A 1 228 ? 5.533 -0.433 -19.320 1.00 96.69 228 ARG A N 1
ATOM 1789 C CA . ARG A 1 228 ? 4.481 0.431 -19.860 1.00 96.69 228 ARG A CA 1
ATOM 1790 C C . ARG A 1 228 ? 3.116 0.081 -19.267 1.00 96.69 228 ARG A C 1
ATOM 1792 O O . ARG A 1 228 ? 2.443 0.976 -18.780 1.00 96.69 228 ARG A O 1
ATOM 1799 N N . MET A 1 229 ? 2.763 -1.204 -19.235 1.00 96.19 229 MET A N 1
ATOM 1800 C CA . MET A 1 229 ? 1.502 -1.666 -18.644 1.00 96.19 229 MET A CA 1
ATOM 1801 C C . MET A 1 229 ? 1.386 -1.312 -17.155 1.00 96.19 229 MET A C 1
ATOM 1803 O O . MET A 1 229 ? 0.303 -0.959 -16.697 1.00 96.19 229 MET A O 1
ATOM 1807 N N . PHE A 1 230 ? 2.484 -1.399 -16.395 1.00 98.00 230 PHE A N 1
ATOM 1808 C CA . PHE A 1 230 ? 2.483 -0.943 -15.005 1.00 98.00 230 PHE A CA 1
ATOM 1809 C C . PHE A 1 230 ? 2.301 0.573 -14.901 1.00 98.00 230 PHE A C 1
ATOM 1811 O O . PHE A 1 230 ? 1.532 1.013 -14.058 1.00 98.00 230 PHE A O 1
ATOM 1818 N N . PHE A 1 231 ? 2.977 1.366 -15.737 1.00 98.31 231 PHE A N 1
ATOM 1819 C CA . PHE A 1 231 ? 2.840 2.827 -15.726 1.00 98.31 231 PHE A CA 1
ATOM 1820 C C . PHE A 1 231 ? 1.403 3.260 -16.020 1.00 98.31 231 PHE A C 1
ATOM 1822 O O . PHE A 1 231 ? 0.864 4.039 -15.244 1.00 98.31 231 PHE A O 1
ATOM 1829 N N . ASP A 1 232 ? 0.780 2.696 -17.062 1.00 97.12 232 ASP A N 1
ATOM 1830 C CA . ASP A 1 232 ? -0.625 2.967 -17.394 1.00 97.12 232 ASP A CA 1
ATOM 1831 C C . ASP A 1 232 ? -1.531 2.647 -16.188 1.00 97.12 232 ASP A C 1
ATOM 1833 O O . ASP A 1 232 ? -2.265 3.503 -15.713 1.00 97.12 232 ASP A O 1
ATOM 1837 N N . CYS A 1 233 ? -1.402 1.448 -15.604 1.00 97.25 233 CYS A N 1
ATOM 1838 C CA . CYS A 1 233 ? -2.242 1.033 -14.477 1.00 97.25 233 CYS A CA 1
ATOM 1839 C C . CYS A 1 233 ? -2.029 1.871 -13.204 1.00 97.25 233 CYS A C 1
ATOM 1841 O O . CYS A 1 233 ? -2.973 2.108 -12.461 1.00 97.25 233 CYS A O 1
ATOM 1843 N N . LEU A 1 234 ? -0.793 2.267 -12.897 1.00 97.75 234 LEU A N 1
ATOM 1844 C CA . LEU A 1 234 ? -0.489 3.040 -11.687 1.00 97.75 234 LEU A CA 1
ATOM 1845 C C . LEU A 1 234 ? -0.898 4.508 -11.815 1.00 97.75 234 LEU A C 1
ATOM 1847 O O . LEU A 1 234 ? -1.165 5.140 -10.793 1.00 97.75 234 LEU A O 1
ATOM 1851 N N . TYR A 1 235 ? -0.912 5.028 -13.043 1.00 97.00 235 TYR A N 1
ATOM 1852 C CA . TYR A 1 235 ? -1.454 6.341 -13.363 1.00 97.00 235 TYR A CA 1
ATOM 1853 C C . TYR A 1 235 ? -2.986 6.329 -13.279 1.00 97.00 235 TYR A C 1
ATOM 1855 O O . TYR A 1 235 ? -3.548 7.104 -12.516 1.00 97.00 235 TYR A O 1
ATOM 1863 N N . ASP A 1 236 ? -3.646 5.396 -13.978 1.00 95.81 236 ASP A N 1
ATOM 1864 C CA . ASP A 1 236 ? -5.115 5.307 -14.051 1.00 95.81 236 ASP A CA 1
ATOM 1865 C C . ASP A 1 236 ? -5.783 5.114 -12.676 1.00 95.81 236 ASP A C 1
ATOM 1867 O O . ASP A 1 236 ? -6.929 5.510 -12.480 1.00 95.81 236 ASP A O 1
ATOM 1871 N N . GLU A 1 237 ? -5.079 4.491 -11.725 1.00 95.75 237 GLU A N 1
ATOM 1872 C CA . GLU A 1 237 ? -5.580 4.210 -10.373 1.00 95.75 237 GLU A CA 1
ATOM 1873 C C . GLU A 1 237 ? -5.085 5.218 -9.309 1.00 95.75 237 GLU A C 1
ATOM 1875 O O . GLU A 1 237 ? -5.131 4.926 -8.111 1.00 95.75 237 GLU A O 1
ATOM 1880 N N . ASP A 1 238 ? -4.563 6.378 -9.726 1.00 95.19 238 ASP A N 1
ATOM 1881 C CA . ASP A 1 238 ? -4.095 7.470 -8.853 1.00 95.19 238 ASP A CA 1
ATOM 1882 C C . ASP A 1 238 ? -3.016 7.057 -7.824 1.00 95.19 238 ASP A C 1
ATOM 1884 O O . ASP A 1 238 ? -2.865 7.658 -6.755 1.00 95.19 238 ASP A O 1
ATOM 1888 N N . VAL A 1 239 ? -2.230 6.014 -8.117 1.00 96.50 239 VAL A N 1
ATOM 1889 C CA . VAL A 1 239 ? -1.160 5.549 -7.216 1.00 96.50 239 VAL A CA 1
ATOM 1890 C C . VAL A 1 239 ? 0.089 6.420 -7.356 1.00 96.50 239 VAL A C 1
ATOM 1892 O O . VAL A 1 239 ? 0.769 6.701 -6.363 1.00 96.50 239 VAL A O 1
ATOM 1895 N N . ILE A 1 240 ? 0.406 6.833 -8.587 1.00 98.12 240 ILE A N 1
ATOM 1896 C CA . ILE A 1 240 ? 1.592 7.619 -8.932 1.00 98.12 240 ILE A CA 1
ATOM 1897 C C . ILE A 1 240 ? 1.163 8.875 -9.691 1.00 98.12 240 ILE A C 1
ATOM 1899 O O . ILE A 1 240 ? 0.534 8.787 -10.740 1.00 98.12 240 ILE A O 1
ATOM 1903 N N . SER A 1 241 ? 1.557 10.038 -9.174 1.00 97.00 241 SER A N 1
ATOM 1904 C CA . SER A 1 241 ? 1.286 11.333 -9.805 1.00 97.00 241 SER A CA 1
ATOM 1905 C C . SER A 1 241 ? 2.179 11.609 -11.021 1.00 97.00 241 SER A C 1
ATOM 1907 O O . SER A 1 241 ? 3.276 11.057 -11.153 1.00 97.00 241 SER A O 1
ATOM 1909 N N . GLU A 1 242 ? 1.749 12.545 -11.870 1.00 96.44 242 GLU A N 1
ATOM 1910 C CA . GLU A 1 242 ? 2.530 13.072 -13.001 1.00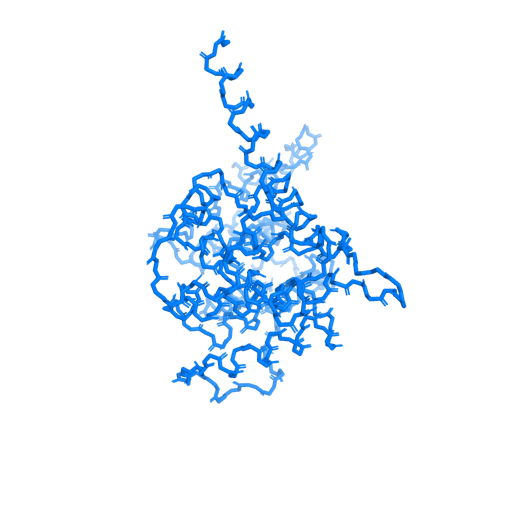 96.44 242 GLU A CA 1
ATOM 1911 C C . GLU A 1 242 ? 3.899 13.590 -12.559 1.00 96.44 242 GLU A C 1
ATOM 1913 O O . GLU A 1 242 ? 4.930 13.205 -13.114 1.00 96.44 242 GLU A O 1
ATOM 1918 N N . ASP A 1 243 ? 3.926 14.359 -11.468 1.00 96.62 243 ASP A N 1
ATOM 1919 C CA . ASP A 1 243 ? 5.152 14.867 -10.854 1.00 96.62 243 ASP A CA 1
ATOM 1920 C C . ASP A 1 243 ? 6.141 13.749 -10.509 1.00 96.62 243 ASP A C 1
ATOM 1922 O O . ASP A 1 243 ? 7.352 13.891 -10.711 1.00 96.62 243 ASP A O 1
ATOM 1926 N N . ALA A 1 244 ? 5.656 12.620 -9.983 1.00 98.06 244 ALA A N 1
ATOM 1927 C CA . ALA A 1 244 ? 6.509 11.481 -9.662 1.00 98.06 244 ALA A CA 1
ATOM 1928 C C . ALA A 1 244 ? 7.062 10.820 -10.932 1.00 98.06 244 ALA A C 1
ATOM 1930 O O . ALA A 1 244 ? 8.255 10.498 -10.975 1.00 98.06 244 ALA A O 1
ATOM 1931 N N . PHE A 1 245 ? 6.243 10.674 -11.979 1.00 98.50 245 PHE A N 1
ATOM 1932 C CA . PHE A 1 245 ? 6.696 10.166 -13.274 1.00 98.50 245 PHE A CA 1
ATOM 1933 C C . PHE A 1 245 ? 7.758 11.072 -13.906 1.00 98.50 245 PHE A C 1
ATOM 1935 O O . PHE A 1 245 ? 8.810 10.571 -14.312 1.00 98.50 245 PHE A O 1
ATOM 1942 N N . TYR A 1 246 ? 7.552 12.391 -13.936 1.00 98.19 246 TYR A N 1
ATOM 1943 C CA . TYR A 1 246 ? 8.527 13.343 -14.478 1.00 98.19 246 TYR A CA 1
ATOM 1944 C C . TYR A 1 246 ? 9.818 13.403 -13.649 1.00 98.19 246 TYR A C 1
ATOM 1946 O O . TYR A 1 246 ? 10.924 13.442 -14.208 1.00 98.19 246 TYR A O 1
ATOM 1954 N N . LYS A 1 247 ? 9.724 13.341 -12.312 1.00 98.12 247 LYS A N 1
ATOM 1955 C CA . LYS A 1 247 ? 10.907 13.222 -11.440 1.00 98.12 247 LYS A CA 1
ATOM 1956 C C . LYS A 1 247 ? 11.678 11.940 -11.717 1.00 98.12 247 LYS A C 1
ATOM 1958 O O . LYS A 1 247 ? 12.903 11.977 -11.815 1.00 98.12 247 LYS A O 1
ATOM 1963 N N . TRP A 1 248 ? 10.984 10.816 -11.884 1.00 98.56 248 TRP A N 1
ATOM 1964 C CA . TRP A 1 248 ? 11.627 9.566 -12.265 1.00 98.56 248 TRP A CA 1
ATOM 1965 C C . TRP A 1 248 ? 12.295 9.704 -13.631 1.00 98.56 248 TRP A C 1
ATOM 1967 O O . TRP A 1 248 ? 13.466 9.354 -13.757 1.00 98.56 248 TRP A O 1
ATOM 1977 N N . GLU A 1 249 ? 11.608 10.229 -14.648 1.00 98.25 249 GLU A N 1
ATOM 1978 C CA . GLU A 1 249 ? 12.126 10.390 -16.014 1.00 98.25 249 GLU A CA 1
ATOM 1979 C C . GLU A 1 249 ? 13.436 11.187 -16.048 1.00 9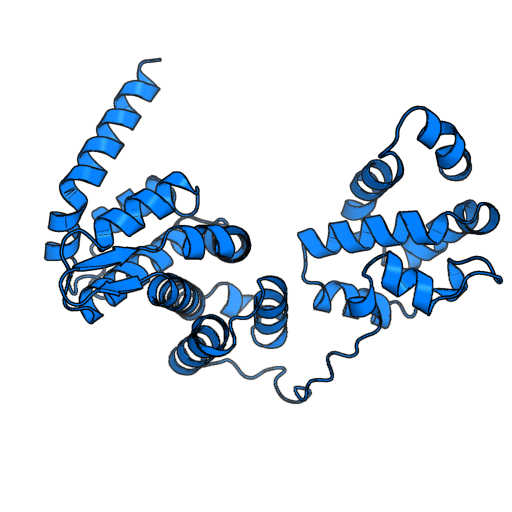8.25 249 GLU A C 1
ATOM 1981 O O . GLU A 1 249 ? 14.411 10.766 -16.673 1.00 98.25 249 GLU A O 1
ATOM 1986 N N . THR A 1 250 ? 13.465 12.310 -15.328 1.00 97.19 250 THR A N 1
AT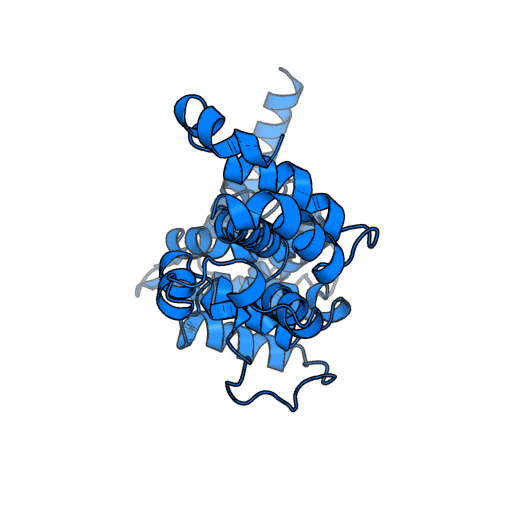OM 1987 C CA . THR A 1 250 ? 14.588 13.257 -15.303 1.00 97.19 250 THR A CA 1
ATOM 1988 C C . THR A 1 250 ? 15.665 12.924 -14.268 1.00 97.19 250 THR A C 1
ATOM 1990 O O . THR A 1 250 ? 16.712 13.582 -14.244 1.00 97.19 250 THR A O 1
ATOM 1993 N N . SER A 1 251 ? 15.445 11.901 -13.434 1.00 97.44 251 SER A N 1
ATOM 1994 C CA . SER A 1 251 ? 16.365 11.511 -12.367 1.00 97.44 251 SER A CA 1
ATOM 1995 C C . SER A 1 251 ? 17.751 11.134 -12.891 1.00 97.44 251 SER A C 1
ATOM 1997 O O . SER A 1 251 ? 17.918 10.330 -13.812 1.00 97.44 251 SER A O 1
ATOM 1999 N N . LYS A 1 252 ? 18.768 11.699 -12.235 1.00 96.00 252 LYS A N 1
ATOM 2000 C CA . LYS A 1 252 ? 20.193 11.444 -12.487 1.00 96.00 252 LYS A CA 1
ATOM 2001 C C . LYS A 1 252 ? 20.885 10.787 -11.296 1.00 96.00 252 LYS A C 1
ATOM 2003 O O . LYS A 1 252 ? 22.111 10.836 -11.221 1.00 96.00 252 LYS A O 1
ATOM 2008 N N . ASP A 1 253 ? 20.119 10.225 -10.359 1.00 95.50 253 ASP A N 1
ATOM 2009 C CA . ASP A 1 253 ? 20.687 9.516 -9.213 1.00 95.50 253 ASP A CA 1
ATOM 2010 C C . ASP A 1 253 ? 21.563 8.357 -9.720 1.00 95.50 253 ASP A C 1
ATOM 2012 O O . ASP A 1 253 ? 21.042 7.488 -10.427 1.00 95.50 253 ASP A O 1
ATOM 2016 N N . PRO A 1 254 ? 22.874 8.330 -9.407 1.00 95.50 254 PRO A N 1
ATOM 2017 C CA . PRO A 1 254 ? 23.771 7.263 -9.834 1.00 95.50 254 PRO A CA 1
ATOM 2018 C C . PRO A 1 254 ? 23.323 5.860 -9.410 1.00 95.50 254 PRO A C 1
ATOM 2020 O O . PRO A 1 254 ? 23.619 4.907 -10.129 1.00 95.50 254 PRO A O 1
ATOM 2023 N N . ALA A 1 255 ? 22.619 5.728 -8.279 1.00 94.56 255 ALA A N 1
ATOM 2024 C CA . ALA A 1 255 ? 22.125 4.443 -7.786 1.00 94.56 255 ALA A CA 1
ATOM 2025 C C . ALA A 1 255 ? 20.994 3.871 -8.657 1.00 94.56 255 ALA A C 1
ATOM 2027 O O . ALA A 1 255 ? 20.810 2.661 -8.705 1.00 94.56 255 ALA A O 1
ATOM 2028 N N . GLU A 1 256 ? 20.287 4.727 -9.398 1.00 96.31 256 GLU A N 1
ATOM 2029 C CA . GLU A 1 256 ? 19.051 4.379 -10.112 1.00 96.31 256 GLU A CA 1
ATOM 2030 C C . GLU A 1 256 ? 19.238 4.326 -11.640 1.00 96.31 256 GLU A C 1
ATOM 2032 O O . GLU A 1 256 ? 18.273 4.310 -12.409 1.00 96.31 256 GLU A O 1
ATOM 2037 N N . GLN A 1 257 ? 20.491 4.319 -12.113 1.00 96.12 257 GLN A N 1
ATOM 2038 C CA . GLN A 1 257 ? 20.810 4.311 -13.549 1.00 96.12 257 GLN A CA 1
ATOM 2039 C C . GLN A 1 257 ? 20.803 2.912 -14.176 1.00 96.12 257 GLN A C 1
ATOM 2041 O O . GLN A 1 257 ? 20.773 2.789 -15.406 1.00 96.12 257 GLN A O 1
ATOM 2046 N N . GLU A 1 258 ? 20.822 1.851 -13.370 1.00 95.88 258 GLU A N 1
ATOM 2047 C CA . GLU A 1 258 ? 20.787 0.482 -13.879 1.00 95.88 258 GLU A CA 1
ATOM 2048 C C . GLU A 1 258 ? 19.478 0.216 -14.638 1.00 95.88 258 GLU A C 1
ATOM 2050 O O . GLU A 1 258 ? 18.378 0.442 -14.138 1.00 95.88 258 GLU A O 1
ATOM 2055 N N . GLY A 1 259 ? 19.594 -0.199 -15.905 1.00 94.44 259 GLY A N 1
ATOM 2056 C CA . GLY A 1 259 ? 18.450 -0.436 -16.793 1.00 94.44 259 GLY A CA 1
ATOM 2057 C C . GLY A 1 259 ? 17.644 0.806 -17.200 1.00 94.44 259 GLY A C 1
ATOM 2058 O O . GLY A 1 259 ? 16.812 0.713 -18.106 1.00 94.44 259 GLY A O 1
ATOM 2059 N N . LYS A 1 260 ? 17.930 1.982 -16.625 1.00 97.12 260 LYS A N 1
ATOM 2060 C CA . LYS A 1 260 ? 17.186 3.234 -16.834 1.00 97.12 260 LYS A CA 1
ATOM 2061 C C . LYS A 1 260 ? 17.020 3.602 -18.305 1.00 97.12 260 LYS A C 1
ATOM 2063 O O . LYS A 1 260 ? 15.934 3.967 -18.742 1.00 97.12 260 LYS A O 1
ATOM 2068 N N . GLY A 1 261 ? 18.087 3.476 -19.093 1.00 96.50 261 GLY A N 1
ATOM 2069 C CA . GLY A 1 261 ? 18.062 3.828 -20.514 1.00 96.50 261 GLY A CA 1
ATOM 2070 C C . GLY A 1 261 ? 17.114 2.959 -21.347 1.00 96.50 261 GLY A C 1
ATOM 2071 O O . GLY A 1 261 ? 16.496 3.460 -22.284 1.00 96.50 261 GLY A O 1
ATOM 2072 N N . VAL A 1 262 ? 16.979 1.670 -21.018 1.00 95.69 262 VAL A N 1
ATOM 2073 C CA . VAL A 1 262 ? 16.023 0.786 -21.707 1.00 95.69 262 VAL A CA 1
ATOM 2074 C C . VAL A 1 262 ? 14.612 1.018 -21.181 1.00 95.69 262 VAL A C 1
ATOM 2076 O O . VAL A 1 262 ? 13.684 1.126 -21.981 1.00 95.69 262 VAL A O 1
ATOM 2079 N N . ALA A 1 263 ? 14.469 1.204 -19.865 1.00 96.81 263 ALA A N 1
ATOM 2080 C CA . ALA A 1 263 ? 13.208 1.580 -19.240 1.00 96.81 263 ALA A CA 1
ATOM 2081 C C . ALA A 1 263 ? 12.610 2.829 -19.913 1.00 96.81 263 ALA A C 1
ATOM 2083 O O . ALA A 1 263 ? 11.509 2.745 -20.449 1.00 96.81 263 ALA A O 1
ATOM 2084 N N . LEU A 1 264 ? 13.367 3.930 -20.021 1.00 97.75 264 LEU A N 1
ATOM 2085 C CA . LEU A 1 264 ? 12.941 5.174 -20.686 1.00 97.75 264 LEU A CA 1
ATOM 2086 C C . LEU A 1 264 ? 12.484 4.956 -22.135 1.00 97.75 264 LEU A C 1
ATOM 2088 O O . LEU A 1 264 ? 11.453 5.486 -22.551 1.00 97.75 264 LEU A O 1
ATOM 2092 N N . LYS A 1 265 ? 13.217 4.142 -22.905 1.00 96.19 265 LYS A N 1
ATOM 2093 C CA . LYS A 1 265 ? 12.829 3.803 -24.284 1.00 96.19 265 LYS A CA 1
ATOM 2094 C C . LYS A 1 265 ? 11.503 3.047 -24.339 1.00 96.19 265 LYS A C 1
ATOM 2096 O O . LYS A 1 265 ? 10.716 3.277 -25.251 1.00 96.19 265 LYS A O 1
ATOM 2101 N N . SER A 1 266 ? 11.246 2.162 -23.377 1.00 95.50 266 SER A N 1
ATOM 2102 C CA . SER A 1 266 ? 10.017 1.359 -23.342 1.00 95.50 266 SER A CA 1
ATOM 2103 C C . SER A 1 266 ? 8.761 2.168 -22.993 1.00 95.50 266 SER A C 1
ATOM 2105 O O . SER A 1 266 ? 7.668 1.802 -23.416 1.00 95.50 266 SER A O 1
ATOM 2107 N N . VAL A 1 267 ? 8.912 3.288 -22.277 1.00 97.69 267 VAL A N 1
ATOM 2108 C CA . VAL A 1 267 ? 7.798 4.149 -21.837 1.00 97.69 267 VAL A CA 1
ATOM 2109 C C . VAL A 1 267 ? 7.768 5.511 -22.532 1.00 97.69 267 VAL A C 1
ATOM 2111 O O . VAL A 1 267 ? 7.000 6.379 -22.143 1.00 97.69 267 VAL A O 1
ATOM 2114 N N . THR A 1 268 ? 8.547 5.715 -23.600 1.00 96.44 268 THR A N 1
ATOM 2115 C CA . THR A 1 268 ? 8.576 7.001 -24.325 1.00 96.44 268 THR A CA 1
ATOM 2116 C C . THR A 1 268 ? 7.177 7.440 -24.771 1.00 96.44 268 THR A C 1
ATOM 2118 O O . THR A 1 268 ? 6.805 8.589 -24.573 1.00 96.44 268 THR A O 1
ATOM 2121 N N . ALA A 1 269 ? 6.368 6.511 -25.290 1.00 95.75 269 ALA A N 1
ATOM 2122 C CA . ALA A 1 269 ? 5.000 6.808 -25.713 1.00 95.75 269 ALA A CA 1
ATOM 2123 C C . ALA A 1 269 ? 4.056 7.177 -24.552 1.00 95.75 269 ALA A C 1
ATOM 2125 O O . ALA A 1 269 ? 3.074 7.868 -24.790 1.00 95.75 269 ALA A O 1
ATOM 2126 N N . PHE A 1 270 ? 4.327 6.723 -23.321 1.00 97.75 270 PHE A N 1
ATOM 2127 C CA . PHE A 1 270 ? 3.557 7.127 -22.137 1.00 97.75 270 PHE A CA 1
ATOM 2128 C C . PHE A 1 270 ? 3.823 8.600 -21.821 1.00 97.75 270 PHE A C 1
ATOM 2130 O O . PHE A 1 270 ? 2.892 9.381 -21.709 1.00 97.75 270 PHE A O 1
ATOM 2137 N N . PHE A 1 271 ? 5.095 9.005 -21.792 1.00 97.69 271 PHE A N 1
ATOM 2138 C CA . PHE A 1 271 ? 5.472 10.394 -21.524 1.00 97.69 271 PHE A CA 1
ATOM 2139 C C . PHE A 1 271 ? 5.113 11.368 -22.650 1.00 97.69 271 PHE A C 1
ATOM 2141 O O . PHE A 1 271 ? 4.925 12.551 -22.388 1.00 97.69 271 PHE A O 1
ATOM 2148 N N . THR A 1 272 ? 5.066 10.921 -23.908 1.00 96.06 272 THR A N 1
ATOM 2149 C CA . THR A 1 272 ? 4.527 11.752 -24.998 1.00 96.06 272 THR A CA 1
ATOM 2150 C C . THR A 1 272 ? 3.057 12.061 -24.743 1.00 96.06 272 THR A C 1
ATOM 2152 O O . THR A 1 272 ? 2.694 13.228 -24.712 1.00 96.06 272 THR A O 1
ATOM 2155 N N . TRP A 1 273 ? 2.258 11.026 -24.474 1.00 96.12 273 TRP A N 1
ATOM 2156 C CA . TRP A 1 273 ? 0.841 11.182 -24.161 1.00 96.12 273 TRP A CA 1
ATOM 2157 C C . TRP A 1 273 ? 0.603 12.042 -22.910 1.00 96.12 273 TRP A C 1
ATOM 2159 O O . TRP A 1 273 ? -0.264 12.907 -22.934 1.00 96.12 273 TRP A O 1
ATOM 2169 N N . LEU A 1 274 ? 1.403 11.857 -21.854 1.00 94.69 274 LEU A N 1
ATOM 2170 C CA . LEU A 1 274 ? 1.242 12.599 -20.600 1.00 94.69 274 LEU A CA 1
ATOM 2171 C C . LEU A 1 274 ? 1.382 14.118 -20.795 1.00 94.69 274 LEU A C 1
ATOM 2173 O O . LEU A 1 274 ? 0.574 14.881 -20.283 1.00 94.69 274 LEU A O 1
ATOM 2177 N N . ARG A 1 275 ? 2.354 14.550 -21.610 1.00 93.88 275 ARG A N 1
ATOM 2178 C CA . ARG A 1 275 ? 2.551 15.972 -21.943 1.00 93.88 275 ARG A CA 1
ATOM 2179 C C . ARG A 1 275 ? 1.450 16.524 -22.847 1.00 93.88 275 ARG A C 1
ATOM 2181 O O . ARG A 1 275 ? 1.051 17.666 -22.681 1.00 93.88 275 ARG A O 1
ATOM 2188 N N . GLU A 1 276 ? 0.965 15.727 -23.802 1.00 92.38 276 GLU A N 1
ATOM 2189 C CA . GLU A 1 276 ? -0.139 16.132 -24.688 1.00 92.38 276 GLU A CA 1
ATOM 2190 C C . GLU A 1 276 ? -1.434 16.367 -23.891 1.00 92.38 276 GLU A C 1
ATOM 2192 O O . GLU A 1 276 ? -2.135 17.346 -24.130 1.00 92.38 276 GLU A O 1
ATOM 2197 N N . ALA A 1 277 ? -1.727 15.509 -22.909 1.00 82.50 277 ALA A N 1
ATOM 2198 C CA . ALA A 1 277 ? -2.883 15.669 -22.028 1.00 82.50 277 ALA A CA 1
ATOM 2199 C C . ALA A 1 277 ? -2.769 16.907 -21.114 1.00 82.50 277 ALA A C 1
ATOM 2201 O O . ALA A 1 277 ? -3.768 17.586 -20.875 1.00 82.50 277 ALA A O 1
ATOM 2202 N N . GLU A 1 278 ? -1.559 17.216 -20.636 1.00 76.88 278 GLU A N 1
ATOM 2203 C CA . GLU A 1 278 ? -1.267 18.412 -19.836 1.00 76.88 278 GLU A CA 1
ATOM 2204 C C . GLU A 1 278 ? -1.538 19.693 -20.647 1.00 76.88 278 GLU A C 1
ATOM 2206 O O . GLU A 1 278 ? -2.320 20.540 -20.210 1.00 76.88 278 GLU A O 1
ATOM 2211 N N . GLU A 1 279 ? -1.003 19.787 -21.872 1.00 73.50 279 GLU A N 1
ATOM 2212 C CA . GLU A 1 279 ? -1.209 20.929 -22.782 1.00 73.50 279 GLU A CA 1
ATOM 2213 C C . GLU A 1 279 ? -2.701 21.156 -23.119 1.00 73.50 279 GLU A C 1
ATOM 2215 O O . GLU A 1 279 ? -3.167 22.295 -23.135 1.00 73.50 279 GLU A O 1
ATOM 2220 N N . GLU A 1 280 ? -3.488 20.091 -23.322 1.00 67.06 280 GLU A N 1
ATOM 2221 C CA . GLU A 1 280 ? -4.938 20.188 -23.581 1.00 67.06 280 GLU A CA 1
ATOM 2222 C C . GLU A 1 280 ? -5.755 20.651 -22.359 1.00 67.06 280 GLU A C 1
ATOM 2224 O O . GLU A 1 280 ? -6.869 21.168 -22.509 1.00 67.06 280 GLU A O 1
ATOM 2229 N N . SER A 1 281 ? -5.228 20.462 -21.147 1.00 65.19 281 SER A N 1
ATOM 2230 C CA . SER A 1 281 ? -5.892 20.849 -19.900 1.00 65.19 281 SER A CA 1
ATOM 2231 C C . SER A 1 281 ? -5.659 22.315 -19.520 1.00 65.19 281 SER A C 1
ATOM 2233 O O . SER A 1 281 ? -6.546 22.928 -18.929 1.00 65.19 281 SER A O 1
ATOM 2235 N N . GLU A 1 282 ? -4.510 22.891 -19.896 1.00 61.28 282 GLU A N 1
ATOM 2236 C CA . GLU A 1 282 ? -4.178 24.304 -19.654 1.00 61.28 282 GLU A CA 1
ATOM 2237 C C . GLU A 1 282 ? -4.897 25.267 -20.620 1.00 61.28 282 GLU A C 1
ATOM 2239 O O . GLU A 1 282 ? -5.107 26.436 -20.287 1.00 61.28 282 GLU A O 1
ATOM 2244 N N . ASP A 1 283 ? -5.301 24.776 -21.796 1.00 55.12 283 ASP A N 1
ATOM 2245 C CA . ASP A 1 283 ? -6.001 25.543 -22.837 1.00 55.12 283 ASP A CA 1
ATOM 2246 C C . ASP A 1 283 ? -7.546 25.575 -22.676 1.00 55.12 283 ASP A C 1
ATOM 2248 O O . ASP A 1 283 ? -8.238 26.181 -23.505 1.00 55.12 283 ASP A O 1
ATOM 2252 N N . ASN A 1 284 ? -8.101 24.969 -21.613 1.00 46.28 284 ASN A N 1
ATOM 2253 C CA . ASN A 1 284 ? -9.543 24.922 -21.286 1.00 46.28 284 ASN A CA 1
ATOM 2254 C C . ASN A 1 284 ? -9.915 25.715 -20.020 1.00 46.28 284 ASN A C 1
ATOM 2256 O O . ASN A 1 284 ? -11.079 26.187 -19.959 1.00 46.28 284 ASN A O 1
#

Secondary structure (DSSP, 8-state):
-GGGHHHHTTT-TTHHHHHHHHHGGGGTSSSS-HHHHHHHHHHHHTTTT-HHHHHHHHHHHHHHHS-HHHHHHHHHHHT--GGGTS-TTS-HHHHHHHHT-GGGT----SS-TT-TT-PPPHHHHHHHHHIIIIIS---HHHHHHHHHHH--TTGGGSHHHHHHHHHHHHHHHEEEETTEEEE-HHHHHHTHHHHHHHHTT-HHHHHHHHHHHHHHHHHTT--TTHHHHHHHHHHHTTSS-HHHHHHHHH---GGG-TTHHHHHHHTHHHHHHHHHHHHHHHT-

Radius of gyration: 23.4 Å; chains: 1; bounding box: 61×45×56 Å

Foldseek 3Di:
DLLCVVVVCVVVVCSLLVVLVVCLVCCVPVVDAPLRSLLVLQPSQQVVFCSLVSNLSNLVVVCLVAALLVSLVSLVVSVDDVVSRGPPPDDPVVSCVVSVNVSNVDPVPPPDPDQPPDDDDLVRLLVVLLCCVPPVVHALNRVRVCCVSHDDPDLLQDLSNLLSNLLSLQVNQWDDDPPAIAGNLVSVVRCLSVLCVRQVPDLVSLLSSLLSLQVNCVVVVNTACHLVNVVVSCVVSVSHDPSSVVCNLPDPPPVSCVNNVVSCVRCVVVVVVVVVVVVVVVVD

pLDDT: mean 88.56, std 12.46, range [35.66, 98.62]